Protein AF-A0A267GIN2-F1 (afdb_monomer_lite)

Foldseek 3Di:
DPPQDDLCRALACVVVVLQPPFPDVDLVVLLVVLVLVCLLCVLAQLLSLSLNLVSLCVDPDRDLVSSVVSLVVSLVVLVVCVVVVVVLQHLRANLRSLSSVQVSVQPVVPPPDGDDCVNCVVSSVVNVPDDLLNVLSSLQSQLVSNVSRDLVRLVVSLVSLVVSQVSCCVPVVDGRLSSLLSNLLSVLRNQVVPPLRADDPVSVVSLVVSCVVCVVVVNDALVSLLSVLQRHLSPPVCLVVSVVSLLVSLVRLLPDDPVVVLSPLVSLLSSLVSLLSSVVVDVDPVSVVSNVSSLVSLVVSLVVDQALSSLQSSLVSCVSVVNNVSSVVSNVSNVD

Structure (mmCIF, N/CA/C/O backbone):
data_AF-A0A267GIN2-F1
#
_entry.id   AF-A0A267GIN2-F1
#
loop_
_atom_site.group_PDB
_atom_site.id
_atom_site.type_symbol
_atom_site.label_atom_id
_atom_site.label_alt_id
_atom_site.label_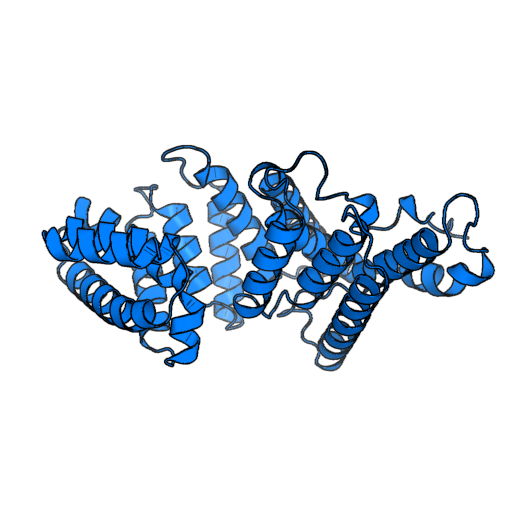comp_id
_atom_site.label_asym_id
_atom_site.label_entity_id
_atom_site.label_seq_id
_atom_site.pdbx_PDB_ins_code
_atom_site.Cartn_x
_atom_site.Cartn_y
_atom_site.Cartn_z
_atom_site.occupancy
_atom_site.B_iso_or_equiv
_atom_site.auth_seq_id
_atom_site.auth_comp_id
_atom_site.auth_asym_id
_atom_site.auth_atom_id
_atom_site.pdbx_PDB_model_num
ATOM 1 N N . MET A 1 1 ? 22.615 -22.820 -25.291 1.00 31.62 1 MET A N 1
ATOM 2 C CA . MET A 1 1 ? 22.286 -21.438 -25.690 1.00 31.62 1 MET A CA 1
ATOM 3 C C . MET A 1 1 ? 20.836 -21.190 -25.323 1.00 31.62 1 MET A C 1
ATOM 5 O O . MET A 1 1 ? 19.951 -21.708 -25.989 1.00 31.62 1 MET A O 1
ATOM 9 N N . THR A 1 2 ? 20.594 -20.523 -24.198 1.00 38.62 2 THR A N 1
ATOM 10 C CA . THR A 1 2 ? 19.268 -20.021 -23.816 1.00 38.62 2 THR A CA 1
ATOM 11 C C . THR A 1 2 ? 18.884 -18.913 -24.795 1.00 38.62 2 THR A C 1
ATOM 13 O O . THR A 1 2 ? 19.697 -18.037 -25.079 1.00 38.62 2 THR A O 1
ATOM 16 N N . SER A 1 3 ? 17.687 -18.977 -25.383 1.00 45.78 3 SER A N 1
ATOM 17 C CA . SER A 1 3 ? 17.191 -17.901 -26.243 1.00 45.78 3 SER A CA 1
ATOM 18 C C . SER A 1 3 ? 17.114 -16.615 -25.420 1.00 45.78 3 SER A C 1
ATOM 20 O O . SER A 1 3 ? 16.401 -16.596 -24.416 1.00 45.78 3 SER A O 1
ATOM 22 N N . LEU A 1 4 ? 17.842 -15.568 -25.817 1.00 52.72 4 LEU A N 1
ATOM 23 C CA . LEU A 1 4 ? 17.711 -14.234 -25.226 1.00 52.72 4 LEU A CA 1
ATOM 24 C C . LEU A 1 4 ? 16.230 -13.835 -25.267 1.00 52.72 4 LEU A C 1
ATOM 26 O O . LEU A 1 4 ? 15.633 -13.847 -26.347 1.00 52.72 4 LEU A O 1
ATOM 30 N N . GLN A 1 5 ? 15.637 -13.515 -24.111 1.00 60.09 5 GLN A N 1
ATOM 31 C CA . GLN A 1 5 ? 14.296 -12.931 -24.084 1.00 60.09 5 GLN A CA 1
ATOM 32 C C . GLN A 1 5 ? 14.273 -11.680 -24.966 1.00 60.09 5 GLN A C 1
ATOM 34 O O . GLN A 1 5 ? 15.236 -10.917 -25.008 1.00 60.09 5 GLN A O 1
ATOM 39 N N . SER A 1 6 ? 13.190 -11.456 -25.695 1.00 72.81 6 SER A N 1
ATOM 40 C CA . SER A 1 6 ? 12.978 -10.171 -26.362 1.00 72.81 6 SER A CA 1
ATOM 41 C C . SER A 1 6 ? 12.486 -9.127 -25.344 1.00 72.81 6 SER A C 1
ATOM 43 O O . SER A 1 6 ? 11.962 -9.477 -24.288 1.00 72.81 6 SER A O 1
ATOM 45 N N . LEU A 1 7 ? 12.670 -7.825 -25.612 1.00 75.81 7 LEU A N 1
ATOM 46 C CA . LEU A 1 7 ? 12.298 -6.753 -24.663 1.00 75.81 7 LEU A CA 1
ATOM 47 C C . LEU A 1 7 ? 10.829 -6.830 -24.204 1.00 75.81 7 LEU A C 1
ATOM 49 O O . LEU A 1 7 ? 10.506 -6.464 -23.077 1.00 75.81 7 LEU A O 1
ATOM 53 N N . ASP A 1 8 ? 9.937 -7.303 -25.068 1.00 78.00 8 ASP A N 1
ATOM 54 C CA . ASP A 1 8 ? 8.509 -7.516 -24.812 1.00 78.00 8 ASP A CA 1
ATOM 55 C C . ASP A 1 8 ? 8.198 -8.730 -23.918 1.00 78.00 8 ASP A C 1
ATOM 57 O O . ASP A 1 8 ? 7.055 -8.885 -23.490 1.00 78.00 8 ASP A O 1
ATOM 61 N N . GLN A 1 9 ? 9.196 -9.555 -23.597 1.00 79.88 9 GLN A N 1
ATOM 62 C CA . GLN A 1 9 ? 9.082 -10.702 -22.689 1.00 79.88 9 GLN A CA 1
ATOM 63 C C . GLN A 1 9 ? 9.588 -10.402 -21.270 1.00 79.88 9 GLN A C 1
ATOM 65 O O . GLN A 1 9 ? 9.407 -11.226 -20.375 1.00 79.88 9 GLN A O 1
ATOM 70 N N . LEU A 1 10 ? 10.201 -9.234 -21.046 1.00 83.50 10 LEU A N 1
ATOM 71 C CA . LEU A 1 10 ? 10.699 -8.835 -19.730 1.00 83.50 10 LEU A CA 1
ATOM 72 C C . LEU A 1 10 ? 9.544 -8.494 -18.779 1.00 83.50 10 LEU A C 1
ATOM 74 O O . LEU A 1 10 ? 8.598 -7.800 -19.154 1.00 83.50 10 LEU A O 1
ATOM 78 N N . GLU A 1 11 ? 9.632 -8.926 -17.522 1.00 88.88 11 GLU A N 1
ATOM 79 C CA . GLU A 1 11 ? 8.677 -8.541 -16.476 1.00 88.88 11 GLU A CA 1
ATOM 80 C C . GLU A 1 11 ? 8.935 -7.086 -16.040 1.00 88.88 11 GLU A C 1
ATOM 82 O O . GLU A 1 11 ? 9.825 -6.823 -15.230 1.00 88.88 11 GLU A O 1
ATOM 87 N N . CYS A 1 12 ? 8.175 -6.132 -16.590 1.00 93.44 12 CYS A N 1
ATOM 88 C CA . CYS A 1 12 ? 8.293 -4.708 -16.268 1.00 93.44 12 CYS A CA 1
ATOM 89 C C . CYS A 1 12 ? 7.013 -3.914 -16.578 1.00 93.44 12 CYS A C 1
ATOM 91 O O . CYS A 1 12 ? 6.055 -4.436 -17.154 1.00 93.44 12 CYS A O 1
ATOM 93 N N . HIS A 1 13 ? 6.974 -2.622 -16.243 1.00 96.50 13 HIS A N 1
ATOM 94 C CA . HIS A 1 13 ? 5.753 -1.821 -16.389 1.00 96.50 13 HIS A CA 1
ATOM 95 C C . HIS A 1 13 ? 5.296 -1.694 -17.850 1.00 96.50 13 HIS A C 1
ATOM 97 O O . HIS A 1 13 ? 4.093 -1.664 -18.119 1.00 96.50 13 HIS A O 1
ATOM 103 N N . PHE A 1 14 ? 6.234 -1.681 -18.801 1.00 93.88 14 PHE A N 1
ATOM 104 C CA . PHE A 1 14 ? 5.934 -1.576 -20.233 1.00 93.88 14 PHE A CA 1
ATOM 105 C C . PHE A 1 14 ? 5.246 -2.815 -20.813 1.00 93.88 14 PHE A C 1
ATOM 107 O O . PHE A 1 14 ? 4.449 -2.685 -21.748 1.00 93.88 14 PHE A O 1
ATOM 114 N N . THR A 1 15 ? 5.518 -3.999 -20.263 1.00 92.75 15 THR A N 1
ATOM 115 C CA . THR A 1 15 ? 4.853 -5.247 -20.664 1.00 92.75 15 THR A CA 1
ATOM 116 C C . THR A 1 15 ? 3.574 -5.474 -19.866 1.00 92.75 15 THR A C 1
ATOM 118 O O . THR A 1 15 ? 2.581 -5.946 -20.417 1.00 92.75 15 THR A O 1
ATOM 121 N N . TRP A 1 16 ? 3.546 -5.061 -18.597 1.00 94.81 16 TRP A N 1
ATOM 122 C CA . TRP A 1 16 ? 2.371 -5.193 -17.736 1.00 94.81 16 TRP A CA 1
ATOM 123 C C . TRP A 1 16 ? 1.234 -4.228 -18.072 1.00 94.81 16 TRP A C 1
ATOM 125 O O . TRP A 1 16 ? 0.074 -4.572 -17.841 1.00 94.81 16 TRP A O 1
ATOM 135 N N . LYS A 1 17 ? 1.570 -3.025 -18.557 1.00 93.25 17 LYS A N 1
ATOM 136 C CA . LYS A 1 17 ? 0.638 -1.936 -18.901 1.00 93.25 17 LYS A CA 1
ATOM 137 C C . LYS A 1 17 ? -0.427 -1.704 -17.820 1.00 93.25 17 LYS A C 1
ATOM 139 O O . LYS A 1 17 ? -1.626 -1.903 -18.046 1.00 93.25 17 LYS A O 1
ATOM 144 N N . PRO A 1 18 ? -0.011 -1.328 -16.600 1.00 92.12 18 PRO A N 1
ATOM 145 C CA . PRO A 1 18 ? -0.931 -1.239 -15.473 1.00 92.12 18 PRO A CA 1
ATOM 146 C C . PRO A 1 18 ? -1.980 -0.116 -15.628 1.00 92.12 18 PRO A C 1
ATOM 148 O O . PRO A 1 18 ? -3.035 -0.193 -15.000 1.00 92.12 18 PRO A O 1
ATOM 151 N N . ASP A 1 19 ? -1.742 0.863 -16.507 1.00 91.69 19 ASP A N 1
ATOM 152 C CA . ASP A 1 19 ? -2.668 1.943 -16.880 1.00 91.69 19 ASP A CA 1
ATOM 153 C C . ASP A 1 19 ? -3.793 1.517 -17.839 1.00 91.69 19 ASP A C 1
ATOM 155 O O . ASP A 1 19 ? -4.834 2.174 -17.880 1.00 91.69 19 ASP A O 1
ATOM 159 N N . ASP A 1 20 ? -3.640 0.417 -18.582 1.00 89.94 20 ASP A N 1
ATOM 160 C CA . ASP A 1 20 ? -4.656 -0.018 -19.548 1.00 89.94 20 ASP A CA 1
ATOM 161 C C . ASP A 1 20 ? -5.926 -0.496 -18.821 1.00 89.94 20 ASP A C 1
ATOM 163 O O . ASP A 1 20 ? -5.848 -1.356 -17.947 1.00 89.94 20 ASP A O 1
ATOM 167 N N . ASN A 1 21 ? -7.118 -0.008 -19.188 1.00 85.38 21 ASN A N 1
ATOM 168 C CA . ASN A 1 21 ? -8.400 -0.400 -18.568 1.00 85.38 21 ASN A CA 1
ATOM 169 C C . ASN A 1 21 ? -8.405 -0.284 -17.028 1.00 85.38 21 ASN A C 1
ATOM 171 O O . ASN A 1 21 ? -8.857 -1.195 -16.327 1.00 85.38 21 ASN A O 1
ATOM 175 N N . CYS A 1 22 ? -7.844 0.794 -16.481 1.00 86.75 22 CYS A N 1
ATOM 176 C CA . CYS A 1 22 ? -7.842 1.049 -15.044 1.00 86.75 22 CYS A CA 1
ATOM 177 C C . CYS A 1 22 ? -8.904 2.082 -14.631 1.00 86.75 22 CYS A C 1
ATOM 179 O O . CYS A 1 22 ? -9.480 2.781 -15.464 1.00 86.75 22 CYS A O 1
ATOM 181 N N . THR A 1 23 ? -9.174 2.173 -13.327 1.00 80.00 23 THR A N 1
ATOM 182 C CA . THR A 1 23 ? -10.164 3.119 -12.782 1.00 80.00 23 THR A CA 1
ATOM 183 C C . THR A 1 23 ? -9.633 4.556 -12.756 1.00 80.00 23 THR A C 1
ATOM 185 O O . THR A 1 23 ? -10.414 5.500 -12.820 1.00 80.00 23 THR A O 1
ATOM 188 N N . ASN A 1 24 ? -8.310 4.732 -12.682 1.00 76.94 24 ASN A N 1
ATOM 189 C CA . ASN A 1 24 ? -7.669 6.042 -12.593 1.00 76.94 24 ASN A CA 1
ATOM 190 C C . ASN A 1 24 ? -7.182 6.506 -13.974 1.00 76.94 24 ASN A C 1
ATOM 192 O O . ASN A 1 24 ? -6.059 6.209 -14.374 1.00 76.94 24 ASN A O 1
ATOM 196 N N . SER A 1 25 ? -8.006 7.258 -14.701 1.00 76.06 25 SER A N 1
ATOM 197 C CA . SER A 1 25 ? -7.664 7.729 -16.052 1.00 76.06 25 SER A CA 1
ATOM 198 C C . SER A 1 25 ? -6.697 8.923 -16.078 1.00 76.06 25 SER A C 1
ATOM 200 O O . SER A 1 25 ? -6.043 9.161 -17.095 1.00 76.06 25 SER A O 1
ATOM 202 N N . ASN A 1 26 ? -6.574 9.674 -14.977 1.00 89.19 26 ASN A N 1
ATOM 203 C CA . ASN A 1 26 ? -5.683 10.830 -14.888 1.00 89.19 26 ASN A CA 1
ATOM 204 C C . ASN A 1 26 ? -4.284 10.437 -14.386 1.00 89.19 26 ASN A C 1
ATOM 206 O O . ASN A 1 26 ? -4.063 10.240 -13.194 1.00 89.19 26 ASN A O 1
ATOM 210 N N . ILE A 1 27 ? -3.316 10.386 -15.303 1.00 91.19 27 ILE A N 1
ATOM 211 C CA . ILE A 1 27 ? -1.922 10.018 -15.010 1.00 91.19 27 ILE A CA 1
ATOM 212 C C . ILE A 1 27 ? -1.277 10.934 -13.961 1.00 91.19 27 ILE A C 1
ATOM 214 O O . ILE A 1 27 ? -0.547 10.441 -13.103 1.00 91.19 27 ILE A O 1
ATOM 218 N N . ASP A 1 28 ? -1.529 12.244 -14.012 1.00 91.75 28 ASP A N 1
ATOM 219 C CA . ASP A 1 28 ? -0.900 13.191 -13.082 1.00 91.75 28 ASP A CA 1
ATOM 220 C C . ASP A 1 28 ? -1.417 12.981 -11.653 1.00 91.75 28 ASP A C 1
ATOM 222 O O . ASP A 1 28 ? -0.639 12.970 -10.701 1.00 91.75 28 ASP A O 1
ATOM 226 N N . GLU A 1 29 ? -2.707 12.682 -11.508 1.00 91.00 29 GLU A N 1
ATOM 227 C CA . GLU A 1 29 ? -3.300 12.313 -10.223 1.00 91.00 29 GLU A CA 1
ATOM 228 C C . GLU A 1 29 ? -2.728 10.991 -9.682 1.00 91.00 29 GLU A C 1
ATOM 230 O O . GLU A 1 29 ? -2.449 10.874 -8.486 1.00 91.00 29 GLU A O 1
ATOM 235 N N . VAL A 1 30 ? -2.503 9.996 -10.552 1.00 93.25 30 VAL A N 1
ATOM 236 C CA . VAL A 1 30 ? -1.865 8.728 -10.157 1.00 93.25 30 VAL A CA 1
ATOM 237 C C . VAL A 1 30 ? -0.429 8.962 -9.686 1.00 93.25 30 VAL A C 1
ATOM 239 O O . VAL A 1 30 ? -0.023 8.363 -8.688 1.00 93.25 30 VAL A O 1
ATOM 242 N N . ILE A 1 31 ? 0.331 9.845 -10.343 1.00 95.06 31 ILE A N 1
ATOM 243 C CA . ILE A 1 31 ? 1.688 10.217 -9.913 1.00 95.06 31 ILE A CA 1
ATOM 244 C C . ILE A 1 31 ? 1.652 10.822 -8.504 1.00 95.06 31 ILE A C 1
ATOM 246 O O . ILE A 1 31 ? 2.373 10.342 -7.630 1.00 95.06 31 ILE A O 1
ATOM 250 N N . GLU A 1 32 ? 0.800 11.818 -8.252 1.00 92.81 32 GLU A N 1
ATOM 251 C CA . GLU A 1 32 ? 0.731 12.478 -6.938 1.00 92.81 32 GLU A CA 1
ATOM 252 C C . GLU A 1 32 ? 0.272 11.518 -5.830 1.00 92.81 32 GLU A C 1
ATOM 254 O O . GLU A 1 32 ? 0.889 11.448 -4.763 1.00 92.81 32 GLU A O 1
ATOM 259 N N . LYS A 1 33 ? -0.730 10.672 -6.098 1.00 91.69 33 LYS A N 1
ATOM 260 C CA . LYS A 1 33 ? -1.151 9.620 -5.156 1.00 91.69 33 LYS A CA 1
ATOM 261 C C . LYS A 1 33 ? -0.036 8.606 -4.883 1.00 91.69 33 LYS A C 1
ATOM 263 O O . LYS A 1 33 ? 0.123 8.166 -3.744 1.00 91.69 33 LYS A O 1
ATOM 268 N N . THR A 1 34 ? 0.748 8.245 -5.898 1.00 94.94 34 THR A N 1
ATOM 269 C CA . THR A 1 34 ? 1.875 7.308 -5.749 1.00 94.94 34 THR A CA 1
ATOM 270 C C . THR A 1 34 ? 3.021 7.933 -4.951 1.00 94.94 34 THR A C 1
ATOM 272 O O . THR A 1 34 ? 3.611 7.259 -4.111 1.00 94.94 34 THR A O 1
ATOM 275 N N . LYS A 1 35 ? 3.284 9.237 -5.099 1.00 93.88 35 LYS A N 1
ATOM 276 C CA . LYS A 1 35 ? 4.230 9.962 -4.232 1.00 93.88 35 LYS A CA 1
ATOM 277 C C . LYS A 1 35 ? 3.775 9.968 -2.772 1.00 93.88 35 LYS A C 1
ATOM 279 O O . LYS A 1 35 ? 4.571 9.624 -1.905 1.00 93.88 35 LYS A O 1
ATOM 284 N N . LYS A 1 36 ? 2.492 10.254 -2.492 1.00 88.94 36 LYS A N 1
ATOM 285 C CA . LYS A 1 36 ? 1.942 10.169 -1.121 1.00 88.94 36 LYS A CA 1
ATOM 286 C C . LYS A 1 36 ? 2.095 8.748 -0.533 1.00 88.94 36 LYS A C 1
ATOM 288 O O . LYS A 1 36 ? 2.326 8.600 0.666 1.00 88.94 36 LYS A O 1
ATOM 293 N N . LYS A 1 37 ? 2.025 7.689 -1.359 1.00 91.00 37 LYS A N 1
ATOM 294 C CA . LYS A 1 37 ? 2.297 6.302 -0.925 1.00 91.00 37 LYS A CA 1
ATOM 295 C C . LYS A 1 37 ? 3.756 6.063 -0.524 1.00 91.00 37 LYS A C 1
ATOM 297 O O . LYS A 1 37 ? 3.968 5.294 0.405 1.00 91.00 37 LYS A O 1
ATOM 302 N N . ILE A 1 38 ? 4.737 6.710 -1.159 1.00 92.56 38 ILE A N 1
ATOM 303 C CA . ILE A 1 38 ? 6.161 6.562 -0.798 1.00 92.56 38 ILE A CA 1
ATOM 304 C C . ILE A 1 38 ? 6.403 6.981 0.654 1.00 92.56 38 ILE A C 1
ATOM 306 O O . ILE A 1 38 ? 7.064 6.251 1.386 1.00 92.56 38 ILE A O 1
ATOM 310 N N . THR A 1 39 ? 5.830 8.107 1.082 1.00 85.88 39 THR A N 1
ATOM 311 C CA . THR A 1 39 ? 5.950 8.584 2.468 1.00 85.88 39 THR A CA 1
ATOM 312 C C . THR A 1 39 ? 5.312 7.605 3.454 1.00 85.88 39 THR A C 1
ATOM 314 O O . THR A 1 39 ? 5.894 7.284 4.481 1.00 85.88 39 THR A O 1
ATOM 317 N N . ARG A 1 40 ? 4.129 7.076 3.119 1.00 83.38 40 ARG A N 1
ATOM 318 C CA . ARG A 1 40 ? 3.367 6.162 3.991 1.00 83.38 40 ARG A CA 1
ATOM 319 C C . ARG A 1 40 ? 3.948 4.743 4.039 1.00 83.38 40 ARG A C 1
ATOM 321 O O . ARG A 1 40 ? 3.737 4.013 5.004 1.00 83.38 40 ARG A O 1
ATOM 328 N N . GLU A 1 41 ? 4.626 4.318 2.977 1.00 89.06 41 GLU A N 1
ATOM 329 C CA . GLU A 1 41 ? 5.127 2.956 2.796 1.00 89.06 41 GLU A CA 1
ATOM 330 C C . GLU A 1 41 ? 6.561 2.965 2.230 1.00 89.06 41 GLU A C 1
ATOM 332 O O . GLU A 1 41 ? 6.797 2.491 1.112 1.00 89.06 41 GLU A O 1
ATOM 337 N N . PRO A 1 42 ? 7.549 3.460 3.000 1.00 89.56 42 PRO A N 1
ATOM 338 C CA . PRO A 1 42 ? 8.924 3.637 2.522 1.00 89.56 42 PRO A CA 1
ATOM 339 C C . PRO A 1 42 ? 9.581 2.324 2.075 1.00 89.56 42 PRO A C 1
ATOM 341 O O . PRO A 1 42 ? 10.388 2.311 1.150 1.00 89.56 42 PRO A O 1
ATOM 344 N N . HIS A 1 43 ? 9.158 1.192 2.643 1.00 90.50 43 HIS A N 1
ATOM 345 C CA . HIS A 1 43 ? 9.623 -0.145 2.267 1.00 90.50 43 HIS A CA 1
ATOM 346 C C . HIS A 1 43 ? 9.289 -0.564 0.822 1.00 90.50 43 HIS A C 1
ATOM 348 O O . HIS A 1 43 ? 9.838 -1.542 0.317 1.00 90.50 43 HIS A O 1
ATOM 354 N N . LYS A 1 44 ? 8.404 0.169 0.133 1.00 94.62 44 LYS A N 1
ATOM 355 C CA . LYS A 1 44 ? 8.040 -0.036 -1.281 1.00 94.62 44 LYS A CA 1
ATOM 356 C C . LYS A 1 44 ? 8.593 1.058 -2.203 1.00 94.62 44 LYS A C 1
ATOM 358 O O . LYS A 1 44 ? 8.232 1.099 -3.379 1.00 94.62 44 LYS A O 1
ATOM 363 N N . LYS A 1 45 ? 9.438 1.965 -1.692 1.00 96.00 45 LYS A N 1
ATOM 364 C CA . LYS A 1 45 ? 9.863 3.183 -2.403 1.00 96.00 45 LYS A CA 1
ATOM 365 C C . LYS A 1 45 ? 10.440 2.898 -3.795 1.00 96.00 45 LYS A C 1
ATOM 367 O O . LYS A 1 45 ? 10.020 3.552 -4.746 1.00 96.00 45 LYS A O 1
ATOM 372 N N . ALA A 1 46 ? 11.327 1.910 -3.935 1.00 96.56 46 ALA A N 1
ATOM 373 C CA . ALA A 1 46 ? 11.928 1.552 -5.225 1.00 96.56 46 ALA A CA 1
ATOM 374 C C . ALA A 1 46 ? 10.868 1.158 -6.277 1.00 96.56 46 ALA A C 1
ATOM 376 O O . ALA A 1 46 ? 10.855 1.698 -7.384 1.00 96.56 46 ALA A O 1
ATOM 377 N N . ALA A 1 47 ? 9.910 0.301 -5.906 1.00 96.94 47 ALA A N 1
ATOM 378 C CA . ALA A 1 47 ? 8.808 -0.105 -6.782 1.00 96.94 47 ALA A CA 1
ATOM 379 C C . ALA A 1 47 ? 7.905 1.080 -7.181 1.00 96.94 47 ALA A C 1
ATOM 381 O O . ALA A 1 47 ? 7.496 1.199 -8.341 1.00 96.94 47 ALA A O 1
ATOM 382 N N . TYR A 1 48 ? 7.614 1.988 -6.243 1.00 98.00 48 TYR A N 1
ATOM 383 C CA . TYR A 1 48 ? 6.821 3.187 -6.527 1.00 98.00 48 TYR A CA 1
ATOM 384 C C . TYR A 1 48 ? 7.532 4.162 -7.464 1.00 98.00 48 TYR A C 1
ATOM 386 O O . TYR A 1 48 ? 6.897 4.697 -8.372 1.00 98.00 48 TYR A O 1
ATOM 394 N N . LEU A 1 49 ? 8.837 4.371 -7.290 1.00 98.25 49 LEU A N 1
ATOM 395 C CA . LEU A 1 49 ? 9.631 5.205 -8.191 1.00 98.25 49 LEU A CA 1
ATOM 396 C C . LEU A 1 49 ? 9.671 4.626 -9.610 1.00 98.25 49 LEU A C 1
ATOM 398 O O . LEU A 1 49 ? 9.462 5.372 -10.567 1.00 98.25 49 LEU A O 1
ATOM 402 N N . ALA A 1 50 ? 9.830 3.306 -9.754 1.00 97.94 50 ALA A N 1
ATOM 403 C CA . ALA A 1 50 ? 9.741 2.633 -11.052 1.00 97.94 50 ALA A CA 1
ATOM 404 C C . ALA A 1 50 ? 8.352 2.810 -11.702 1.00 97.94 50 ALA A C 1
ATOM 406 O O . ALA A 1 50 ? 8.246 3.166 -12.878 1.00 97.94 50 ALA A O 1
ATOM 407 N N . THR A 1 51 ? 7.277 2.687 -10.912 1.00 97.75 51 THR A N 1
ATOM 408 C CA . THR A 1 51 ? 5.903 2.950 -11.382 1.00 97.75 51 THR A CA 1
ATOM 409 C C . THR A 1 51 ? 5.738 4.401 -11.857 1.00 97.75 51 THR A C 1
ATOM 411 O O . THR A 1 51 ? 5.176 4.656 -12.924 1.00 97.75 51 THR A O 1
ATOM 414 N N . ILE A 1 52 ? 6.247 5.375 -11.094 1.00 97.88 52 ILE A N 1
ATOM 415 C CA . ILE A 1 52 ? 6.204 6.803 -11.448 1.00 97.88 52 ILE A CA 1
ATOM 416 C C . ILE A 1 52 ? 6.995 7.072 -12.733 1.00 97.88 52 ILE A C 1
ATOM 418 O O . ILE A 1 52 ? 6.527 7.816 -13.601 1.00 97.88 52 ILE A O 1
ATOM 422 N N . ALA A 1 53 ? 8.168 6.457 -12.889 1.00 98.06 53 ALA A N 1
ATOM 423 C CA . ALA A 1 53 ? 8.971 6.594 -14.094 1.00 98.06 53 ALA A CA 1
ATOM 424 C C . ALA A 1 53 ? 8.205 6.134 -15.338 1.00 98.06 53 ALA A C 1
ATOM 426 O O . ALA A 1 53 ? 8.144 6.868 -16.330 1.00 98.06 53 ALA A O 1
ATOM 427 N N . TYR A 1 54 ? 7.545 4.975 -15.260 1.00 97.31 54 TYR A N 1
ATOM 428 C CA . TYR A 1 54 ? 6.659 4.496 -16.315 1.00 97.31 54 TYR A CA 1
ATOM 429 C C . TYR A 1 54 ? 5.572 5.528 -16.651 1.00 97.31 54 TYR A C 1
ATOM 431 O O . TYR A 1 54 ? 5.424 5.902 -17.817 1.00 97.31 54 TYR A O 1
ATOM 439 N N . LEU A 1 55 ? 4.872 6.067 -15.648 1.00 96.00 55 LEU A N 1
ATOM 440 C CA . LEU A 1 55 ? 3.800 7.054 -15.836 1.00 96.00 55 LEU A CA 1
ATOM 441 C C . LEU A 1 55 ? 4.269 8.317 -16.579 1.00 96.00 55 LEU A C 1
ATOM 443 O O . LEU A 1 55 ? 3.555 8.815 -17.454 1.00 96.00 55 LEU A O 1
ATOM 447 N N . TYR A 1 56 ? 5.492 8.801 -16.335 1.00 96.56 56 TYR A N 1
ATOM 448 C CA . TYR A 1 56 ? 6.055 9.935 -17.083 1.00 96.56 56 TYR A CA 1
ATOM 449 C C . TYR A 1 56 ? 6.250 9.663 -18.582 1.00 96.56 56 TYR A C 1
ATOM 451 O O . TYR A 1 56 ? 6.286 10.613 -19.373 1.00 96.56 56 TYR A O 1
ATOM 459 N N . THR A 1 57 ? 6.320 8.395 -18.998 1.00 94.56 57 THR A N 1
ATOM 460 C CA . THR A 1 57 ? 6.350 8.000 -20.417 1.00 94.56 57 THR A CA 1
ATOM 461 C C . THR A 1 57 ? 4.959 7.875 -21.048 1.00 94.56 57 THR A C 1
ATOM 463 O O . THR A 1 57 ? 4.843 7.876 -22.279 1.00 94.56 57 THR A O 1
ATOM 466 N N . ARG A 1 58 ? 3.910 7.791 -20.217 1.00 92.31 58 ARG A N 1
ATOM 467 C CA . ARG A 1 58 ? 2.499 7.644 -20.616 1.00 92.31 58 ARG A CA 1
ATOM 468 C C . ARG A 1 58 ? 1.762 8.972 -20.751 1.00 92.31 58 ARG A C 1
ATOM 470 O O . ARG A 1 58 ? 0.722 9.034 -21.400 1.00 92.31 58 ARG A O 1
ATOM 477 N N . ARG A 1 59 ? 2.307 10.048 -20.178 1.00 87.88 59 ARG A N 1
ATOM 478 C CA . ARG A 1 59 ? 1.765 11.406 -20.323 1.00 87.88 59 ARG A CA 1
ATOM 479 C C . ARG A 1 59 ? 1.654 11.821 -21.793 1.00 87.88 59 ARG A C 1
ATOM 481 O O . ARG A 1 59 ? 2.475 11.439 -22.627 1.00 87.88 59 ARG A O 1
ATOM 488 N N . ARG A 1 60 ? 0.692 12.711 -22.076 1.00 83.50 60 ARG A N 1
ATOM 489 C CA . ARG A 1 60 ? 0.529 13.351 -23.396 1.00 83.50 60 ARG A CA 1
ATOM 490 C C . ARG A 1 60 ? 1.829 14.008 -23.867 1.00 83.50 60 ARG A C 1
ATOM 492 O O . ARG A 1 60 ? 2.230 13.822 -25.010 1.00 83.50 60 ARG A O 1
ATOM 499 N N . VAL A 1 61 ? 2.484 14.747 -22.971 1.00 87.75 61 VAL A N 1
ATOM 500 C CA . VAL A 1 61 ? 3.858 15.226 -23.157 1.00 87.75 61 VAL A CA 1
ATOM 501 C C . VAL A 1 61 ? 4.772 14.322 -22.343 1.00 87.75 61 VAL A C 1
ATOM 503 O O . VAL A 1 61 ? 4.783 14.391 -21.112 1.00 87.75 61 VAL A O 1
ATOM 506 N N . LYS A 1 62 ? 5.505 13.449 -23.034 1.00 91.38 62 LYS A N 1
ATOM 507 C CA . LYS A 1 62 ? 6.416 12.491 -22.404 1.00 91.38 62 LYS A CA 1
ATOM 508 C C . LYS A 1 62 ? 7.571 13.231 -21.740 1.00 91.38 62 LYS A C 1
ATOM 510 O O . LYS A 1 62 ? 8.199 14.081 -22.367 1.00 91.38 62 LYS A O 1
ATOM 515 N N . LYS A 1 63 ? 7.868 12.884 -20.488 1.00 94.00 63 LYS A N 1
ATOM 516 C CA . LYS A 1 63 ? 8.957 13.485 -19.703 1.00 94.00 63 LYS A CA 1
ATOM 517 C C . LYS A 1 63 ? 10.050 12.451 -19.447 1.00 94.00 63 LYS A C 1
ATOM 519 O O . LYS A 1 63 ? 10.184 11.946 -18.336 1.00 94.00 63 LYS A O 1
ATOM 524 N N . PHE A 1 64 ? 10.800 12.110 -20.494 1.00 94.25 64 PHE A N 1
ATOM 525 C CA . PHE A 1 64 ? 11.807 11.048 -20.433 1.00 94.25 64 PHE A CA 1
ATOM 526 C C . PHE A 1 64 ? 12.929 11.333 -19.425 1.00 94.25 64 PHE A C 1
ATOM 528 O O . PHE A 1 64 ? 13.344 10.409 -18.734 1.00 94.25 64 PHE A O 1
ATOM 535 N N . ASP A 1 65 ? 13.347 12.591 -19.264 1.00 95.12 65 ASP A N 1
ATOM 536 C CA . ASP A 1 65 ? 14.384 12.955 -18.286 1.00 95.12 65 ASP A CA 1
ATOM 537 C C . ASP A 1 65 ? 13.921 12.733 -16.840 1.00 95.12 65 ASP A C 1
ATOM 539 O O . ASP A 1 65 ? 14.677 12.232 -16.012 1.00 95.12 65 ASP A O 1
ATOM 543 N N . LEU A 1 66 ? 12.651 13.035 -16.539 1.00 96.31 66 LEU A N 1
ATOM 544 C CA . LEU A 1 66 ? 12.072 12.743 -15.224 1.00 96.31 66 LEU A CA 1
ATOM 545 C C . LEU A 1 66 ? 11.900 11.240 -15.006 1.00 96.31 66 LEU A C 1
ATOM 547 O O . LEU A 1 66 ? 12.181 10.755 -13.914 1.00 96.31 66 LEU A O 1
ATOM 551 N N . ALA A 1 67 ? 11.466 10.503 -16.034 1.00 97.19 67 ALA A N 1
ATOM 552 C CA . ALA A 1 67 ? 11.381 9.048 -15.962 1.00 97.19 67 ALA A CA 1
ATOM 553 C C . ALA A 1 67 ? 12.750 8.436 -15.639 1.00 97.19 67 ALA A C 1
ATOM 555 O O . ALA A 1 67 ? 12.857 7.625 -14.724 1.00 97.19 67 ALA A O 1
ATOM 556 N N . LYS A 1 68 ? 13.801 8.889 -16.332 1.00 97.56 68 LYS A N 1
ATOM 557 C CA . LYS A 1 68 ? 15.174 8.450 -16.085 1.00 97.56 68 LYS A CA 1
ATOM 558 C C . LYS A 1 68 ? 15.613 8.773 -14.656 1.00 97.56 68 LYS A C 1
ATOM 560 O O . LYS A 1 68 ? 16.043 7.869 -13.957 1.00 97.56 68 LYS A O 1
ATOM 565 N N . LYS A 1 69 ? 15.416 10.016 -14.197 1.00 98.00 69 LYS A N 1
ATOM 566 C CA . LYS A 1 69 ? 15.770 10.436 -12.831 1.00 98.00 69 LYS A CA 1
ATOM 567 C C . LYS A 1 69 ? 15.156 9.525 -11.760 1.00 98.00 69 LYS A C 1
ATOM 569 O O . LYS A 1 69 ? 15.834 9.168 -10.806 1.00 98.00 69 LYS A O 1
ATOM 574 N N . HIS A 1 70 ? 13.886 9.149 -11.914 1.00 98.12 70 HIS A N 1
ATOM 575 C CA . HIS A 1 70 ? 13.220 8.259 -10.961 1.00 98.12 70 HIS A CA 1
ATOM 576 C C . HIS A 1 70 ? 13.720 6.810 -11.031 1.00 98.12 70 HIS A C 1
ATOM 578 O O . HIS A 1 70 ? 13.779 6.162 -9.991 1.00 98.12 70 HIS A O 1
ATOM 584 N N . LEU A 1 71 ? 14.087 6.300 -12.214 1.00 97.88 71 LEU A N 1
ATOM 585 C CA . LEU A 1 71 ? 14.703 4.971 -12.336 1.00 97.88 71 LEU A CA 1
ATOM 586 C C . LEU A 1 71 ? 16.112 4.942 -11.743 1.00 97.88 71 LEU A C 1
ATOM 588 O O . LEU A 1 71 ? 16.445 3.975 -11.068 1.00 97.88 71 LEU A O 1
ATOM 592 N N . ASP A 1 72 ? 16.899 6.000 -11.948 1.00 97.75 72 ASP A N 1
ATOM 593 C CA . ASP A 1 72 ? 18.236 6.129 -11.364 1.00 97.75 72 ASP A CA 1
ATOM 594 C C . ASP A 1 72 ? 18.141 6.134 -9.820 1.00 97.75 72 ASP A C 1
ATOM 596 O O . ASP A 1 72 ? 18.789 5.318 -9.169 1.00 97.75 72 ASP A O 1
ATOM 600 N N . GLU A 1 73 ? 17.238 6.936 -9.231 1.00 98.00 73 GLU A N 1
ATOM 601 C CA . GLU A 1 73 ? 16.986 6.932 -7.773 1.00 98.00 73 GLU A CA 1
ATOM 602 C C . GLU A 1 73 ? 16.491 5.562 -7.272 1.00 98.00 73 GLU A C 1
ATOM 604 O O . GLU A 1 73 ? 16.911 5.082 -6.219 1.00 98.00 73 GLU A O 1
ATOM 609 N N . ALA A 1 74 ? 15.590 4.907 -8.013 1.00 97.38 74 ALA A N 1
ATOM 610 C CA . ALA A 1 74 ? 15.095 3.583 -7.644 1.00 97.38 74 ALA A CA 1
ATOM 611 C C . ALA A 1 74 ? 16.221 2.538 -7.624 1.00 97.38 74 ALA A C 1
ATOM 613 O O . ALA A 1 74 ? 16.238 1.681 -6.742 1.00 97.38 74 ALA A O 1
ATOM 614 N N . LEU A 1 75 ? 17.151 2.615 -8.582 1.00 95.44 75 LEU A N 1
ATOM 615 C CA . LEU A 1 75 ? 18.283 1.701 -8.693 1.00 95.44 75 LEU A CA 1
ATOM 616 C C . LEU A 1 75 ? 19.292 1.903 -7.557 1.00 95.44 75 LEU A C 1
ATOM 618 O O . LEU A 1 75 ? 19.792 0.919 -7.018 1.00 95.44 75 LEU A O 1
ATOM 622 N N . GLU A 1 76 ? 19.555 3.152 -7.167 1.00 96.69 76 GLU A N 1
ATOM 623 C CA . GLU A 1 76 ? 20.393 3.479 -6.005 1.00 96.69 76 GLU A CA 1
ATOM 624 C C . GLU A 1 76 ? 19.808 2.899 -4.711 1.00 96.69 76 GLU A C 1
ATOM 626 O O . GLU A 1 76 ? 20.523 2.275 -3.927 1.00 96.69 76 GLU A O 1
ATOM 631 N N . ILE A 1 77 ? 18.492 3.034 -4.515 1.00 95.56 77 ILE A N 1
ATOM 632 C CA . ILE A 1 77 ? 17.800 2.450 -3.359 1.00 95.56 77 ILE A CA 1
ATOM 633 C C . ILE A 1 77 ? 17.899 0.923 -3.378 1.00 95.56 77 ILE A C 1
ATOM 635 O O . ILE A 1 77 ? 18.137 0.322 -2.333 1.00 95.56 77 ILE A O 1
ATOM 639 N N . ASP A 1 78 ? 17.725 0.280 -4.535 1.00 93.31 78 ASP A N 1
ATOM 640 C CA . ASP A 1 78 ? 17.822 -1.181 -4.620 1.00 93.31 78 ASP A CA 1
ATOM 641 C C . ASP A 1 78 ? 19.232 -1.690 -4.317 1.00 93.31 78 ASP A C 1
ATOM 643 O O . ASP A 1 78 ? 19.394 -2.664 -3.585 1.00 93.31 78 ASP A O 1
ATOM 647 N N . ALA A 1 79 ? 20.254 -0.991 -4.816 1.00 93.19 79 ALA A N 1
ATOM 648 C CA . ALA A 1 79 ? 21.641 -1.303 -4.503 1.00 93.19 79 ALA A CA 1
ATOM 649 C C . ALA A 1 79 ? 21.905 -1.220 -2.991 1.00 93.19 79 ALA A C 1
ATOM 651 O O . ALA A 1 79 ? 22.541 -2.117 -2.437 1.00 93.19 79 ALA A O 1
ATOM 652 N N . GLN A 1 80 ? 21.354 -0.206 -2.313 1.00 94.25 80 GLN A N 1
ATOM 653 C CA . GLN A 1 80 ? 21.449 -0.082 -0.858 1.00 94.25 80 GLN A CA 1
ATOM 654 C C . GLN A 1 80 ? 20.720 -1.224 -0.134 1.00 94.25 80 GLN A C 1
ATOM 656 O O . GLN A 1 80 ? 21.267 -1.801 0.801 1.00 94.25 80 GLN A O 1
ATOM 661 N N . ILE A 1 81 ? 19.519 -1.603 -0.591 1.00 92.00 81 ILE A N 1
ATOM 662 C CA . ILE A 1 81 ? 18.763 -2.738 -0.035 1.00 92.00 81 ILE A CA 1
ATOM 663 C C . ILE A 1 81 ? 19.598 -4.026 -0.086 1.00 92.00 81 ILE A C 1
ATOM 665 O O . ILE A 1 81 ? 19.627 -4.771 0.893 1.00 92.00 81 ILE A O 1
ATOM 669 N N . GLN A 1 82 ? 20.276 -4.287 -1.206 1.00 88.56 82 GLN A N 1
ATOM 670 C CA . GLN A 1 82 ? 21.125 -5.470 -1.373 1.00 88.56 82 GLN A CA 1
ATOM 671 C C . GLN A 1 82 ? 22.387 -5.392 -0.512 1.00 88.56 82 GLN A C 1
ATOM 673 O O . GLN A 1 82 ? 22.750 -6.363 0.150 1.00 88.56 82 GLN A O 1
ATOM 678 N N . GLN A 1 83 ? 23.040 -4.227 -0.479 1.00 92.12 83 GLN A N 1
ATOM 679 C CA . GLN A 1 83 ? 24.226 -3.999 0.342 1.00 92.12 83 GLN A CA 1
ATOM 680 C C . GLN A 1 83 ? 23.938 -4.218 1.835 1.00 92.12 83 GLN A C 1
ATOM 682 O O . GLN A 1 83 ? 24.747 -4.832 2.530 1.00 92.12 83 GLN A O 1
ATOM 687 N N . ASP A 1 84 ? 22.771 -3.778 2.306 1.00 92.06 84 ASP A N 1
ATOM 688 C CA . ASP A 1 84 ? 22.354 -3.894 3.706 1.00 92.06 84 ASP A CA 1
ATOM 689 C C . ASP A 1 84 ? 21.638 -5.218 4.024 1.00 92.06 84 ASP A C 1
ATOM 691 O O . ASP A 1 84 ? 21.215 -5.432 5.162 1.00 92.06 84 ASP A O 1
ATOM 695 N N . SER A 1 85 ? 21.493 -6.116 3.040 1.00 87.75 85 SER A N 1
ATOM 696 C CA . SER A 1 85 ? 20.767 -7.391 3.175 1.00 87.75 85 SER A CA 1
ATOM 697 C C . SER A 1 85 ? 19.321 -7.220 3.682 1.00 87.75 85 SER A C 1
ATOM 699 O O . SER A 1 85 ? 18.842 -7.953 4.555 1.00 87.75 85 SER A O 1
ATOM 701 N N . GLN A 1 86 ? 18.624 -6.202 3.170 1.00 87.25 86 GLN A N 1
ATOM 702 C CA . GLN A 1 86 ? 17.273 -5.798 3.576 1.00 87.25 86 GLN A CA 1
ATOM 703 C C . GLN A 1 86 ? 16.158 -6.346 2.666 1.00 87.25 86 GLN A C 1
ATOM 705 O O . GLN A 1 86 ? 15.011 -5.904 2.741 1.00 87.25 86 GLN A O 1
ATOM 710 N N . GLU A 1 87 ? 16.428 -7.330 1.809 1.00 84.88 87 GLU A N 1
ATOM 711 C CA . GLU A 1 87 ? 15.448 -7.840 0.833 1.00 84.88 87 GLU A CA 1
ATOM 712 C C . GLU A 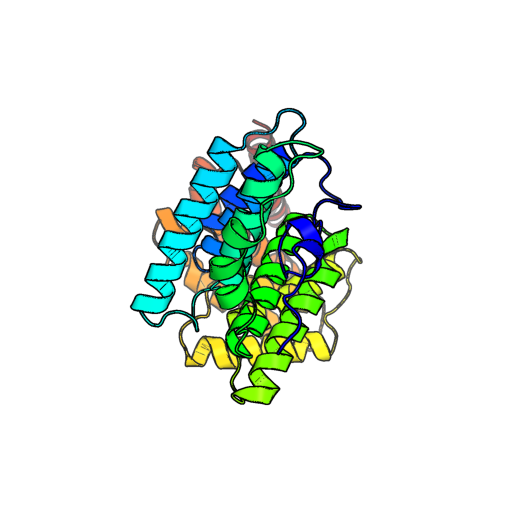1 87 ? 14.243 -8.541 1.478 1.00 84.88 87 GLU A C 1
ATOM 714 O O . GLU A 1 87 ? 13.204 -8.736 0.845 1.00 84.88 87 GLU A O 1
ATOM 719 N N . ASP A 1 88 ? 14.369 -8.911 2.749 1.00 78.38 88 ASP A N 1
ATOM 720 C CA . ASP A 1 88 ? 13.293 -9.484 3.550 1.00 78.38 88 ASP A CA 1
ATOM 721 C C . ASP A 1 88 ? 12.325 -8.428 4.101 1.00 78.38 88 ASP A C 1
ATOM 723 O O . ASP A 1 88 ? 11.165 -8.750 4.389 1.00 78.38 88 ASP A O 1
ATOM 727 N N . CYS A 1 89 ? 12.784 -7.182 4.254 1.00 82.69 89 CYS A N 1
ATOM 728 C CA . CYS A 1 89 ? 12.001 -6.078 4.804 1.00 82.69 89 CYS A CA 1
ATOM 729 C C . CYS A 1 89 ? 11.701 -4.953 3.799 1.00 82.69 89 CYS A C 1
ATOM 731 O O . CYS A 1 89 ? 10.904 -4.066 4.098 1.00 82.69 89 CYS A O 1
ATOM 733 N N . MET A 1 90 ? 12.271 -5.016 2.597 1.00 87.19 90 MET A N 1
ATOM 734 C CA . MET A 1 90 ? 12.079 -4.042 1.525 1.00 87.19 90 MET A CA 1
ATOM 735 C C . MET A 1 90 ? 11.642 -4.748 0.235 1.00 87.19 90 MET A C 1
ATOM 737 O O . MET A 1 90 ? 12.027 -5.884 -0.038 1.00 87.19 90 MET A O 1
ATOM 741 N N . VAL A 1 91 ? 10.838 -4.081 -0.596 1.00 86.56 91 VAL A N 1
ATOM 742 C CA . VAL A 1 91 ? 10.448 -4.613 -1.912 1.00 86.56 91 VAL A CA 1
ATOM 743 C C . VAL A 1 91 ? 11.527 -4.274 -2.941 1.00 86.56 91 VAL A C 1
ATOM 745 O O . VAL A 1 91 ? 11.420 -3.280 -3.663 1.00 86.56 91 VAL A O 1
ATOM 748 N N . SER A 1 92 ? 12.564 -5.115 -3.007 1.00 86.88 92 SER A N 1
ATOM 749 C CA . SER A 1 92 ? 13.565 -5.046 -4.079 1.00 86.88 92 SER A CA 1
ATOM 750 C C . SER A 1 92 ? 12.904 -5.270 -5.447 1.00 86.88 92 SER A C 1
ATOM 752 O O . SER A 1 92 ? 12.037 -6.130 -5.614 1.00 86.88 92 SER A O 1
ATOM 754 N N . SER A 1 93 ? 13.281 -4.431 -6.404 1.00 89.25 93 SER A N 1
ATOM 755 C CA . SER A 1 93 ? 12.713 -4.261 -7.738 1.00 89.25 93 SER A CA 1
ATOM 756 C C . SER A 1 93 ? 13.796 -4.111 -8.822 1.00 89.25 93 SER A C 1
ATOM 758 O O . SER A 1 93 ? 13.460 -3.687 -9.927 1.00 89.25 93 SER A O 1
ATOM 760 N N . GLU A 1 94 ? 15.070 -4.446 -8.555 1.00 90.81 94 GLU A N 1
ATOM 761 C CA . GLU A 1 94 ? 16.202 -4.225 -9.485 1.00 90.81 94 GLU A CA 1
ATOM 762 C C . GLU A 1 94 ? 15.900 -4.684 -10.917 1.00 90.81 94 GLU A C 1
ATOM 764 O O . GLU A 1 94 ? 16.078 -3.918 -11.863 1.00 90.81 94 GLU A O 1
ATOM 769 N N . LEU A 1 95 ? 15.416 -5.920 -11.085 1.00 89.06 95 LEU A N 1
ATOM 770 C CA . LEU A 1 95 ? 15.104 -6.471 -12.407 1.00 89.06 95 LEU A CA 1
ATOM 771 C C . LEU A 1 95 ? 14.090 -5.621 -13.170 1.00 89.06 95 LEU A C 1
ATOM 773 O O . LEU A 1 95 ? 14.273 -5.344 -14.353 1.00 89.06 95 LEU A O 1
ATOM 777 N N . VAL A 1 96 ? 13.030 -5.202 -12.480 1.00 93.12 96 VAL A N 1
ATOM 778 C CA . VAL A 1 96 ? 11.953 -4.392 -13.054 1.00 93.12 96 VAL A CA 1
ATOM 779 C C . VAL A 1 96 ? 12.498 -3.024 -13.451 1.00 93.12 96 VAL A C 1
ATOM 781 O O . VAL A 1 96 ? 12.254 -2.577 -14.567 1.00 93.12 96 VAL A O 1
ATOM 784 N N . ILE A 1 97 ? 13.303 -2.403 -12.581 1.00 94.31 97 ILE A N 1
ATOM 785 C CA . ILE A 1 97 ? 13.938 -1.102 -12.829 1.00 94.31 97 ILE A CA 1
ATOM 786 C C . ILE A 1 97 ? 14.843 -1.178 -14.061 1.00 94.31 97 ILE A C 1
ATOM 788 O O . ILE A 1 97 ? 14.709 -0.368 -14.977 1.00 94.31 97 ILE A O 1
ATOM 792 N N . ARG A 1 98 ? 15.731 -2.176 -14.132 1.00 91.94 98 ARG A N 1
ATOM 793 C CA . ARG A 1 98 ? 16.640 -2.365 -15.273 1.00 91.94 98 ARG A CA 1
ATOM 794 C C . ARG A 1 98 ? 15.879 -2.630 -16.571 1.00 91.94 98 ARG A C 1
ATOM 796 O O . ARG A 1 98 ? 16.206 -2.043 -17.602 1.00 91.94 98 ARG A O 1
ATOM 803 N N . ALA A 1 99 ? 14.838 -3.459 -16.524 1.00 91.81 99 ALA A N 1
ATOM 804 C CA . ALA A 1 99 ? 13.979 -3.702 -17.676 1.00 91.81 99 ALA A CA 1
ATOM 805 C C . ALA A 1 99 ? 13.248 -2.421 -18.126 1.00 91.81 99 ALA A C 1
ATOM 807 O O . ALA A 1 99 ? 13.198 -2.127 -19.323 1.00 91.81 99 ALA A O 1
ATOM 808 N N . ASP A 1 100 ? 12.743 -1.608 -17.195 1.00 94.38 100 ASP A N 1
ATOM 809 C CA . ASP A 1 100 ? 12.135 -0.311 -17.509 1.00 94.38 100 ASP A CA 1
ATOM 810 C C . ASP A 1 100 ? 13.146 0.675 -18.112 1.00 94.38 100 ASP A C 1
ATOM 812 O O . ASP A 1 100 ? 12.805 1.398 -19.050 1.00 94.38 100 ASP A O 1
ATOM 816 N N . MET A 1 101 ? 14.398 0.689 -17.639 1.00 93.25 101 MET A N 1
ATOM 817 C CA . MET A 1 101 ? 15.465 1.522 -18.211 1.00 93.25 101 MET A CA 1
ATOM 818 C C . MET A 1 101 ? 15.750 1.156 -19.673 1.00 93.25 101 MET A C 1
ATOM 820 O O . MET A 1 101 ? 15.900 2.050 -20.513 1.00 93.25 101 MET A O 1
ATOM 824 N N . LEU A 1 102 ? 15.771 -0.139 -20.007 1.00 90.19 102 LEU A N 1
ATOM 825 C CA . LEU A 1 102 ? 15.936 -0.608 -21.386 1.00 90.19 102 LEU A CA 1
ATOM 826 C C . LEU A 1 102 ? 14.781 -0.156 -22.286 1.00 90.19 102 LEU A C 1
ATOM 828 O O . LEU A 1 102 ? 15.010 0.380 -23.376 1.00 90.19 102 LEU A O 1
ATOM 832 N N . HIS A 1 103 ? 13.540 -0.299 -21.817 1.00 91.25 103 HIS A N 1
ATOM 833 C CA . HIS A 1 103 ? 12.363 0.189 -22.540 1.00 91.25 103 HIS A CA 1
ATOM 834 C C . HIS A 1 103 ? 12.372 1.710 -22.699 1.00 91.25 103 HIS A C 1
ATOM 836 O O . HIS A 1 103 ? 12.067 2.219 -23.779 1.00 91.25 103 HIS A O 1
ATOM 842 N N . LEU A 1 104 ? 12.784 2.453 -21.672 1.00 91.94 104 LEU A N 1
ATOM 843 C CA . LEU A 1 104 ? 12.920 3.907 -21.735 1.00 91.94 104 LEU A CA 1
ATOM 844 C C . LEU A 1 104 ? 13.950 4.327 -22.795 1.00 91.94 104 LEU A C 1
ATOM 846 O O . LEU A 1 104 ? 13.677 5.225 -23.596 1.00 91.94 104 LEU A O 1
ATOM 850 N N . LYS A 1 105 ? 15.103 3.646 -22.847 1.00 90.06 105 LYS A N 1
ATOM 851 C CA . LYS A 1 105 ? 16.151 3.847 -23.864 1.00 90.06 105 LYS A CA 1
ATOM 852 C C . LYS A 1 105 ? 15.636 3.536 -25.275 1.00 90.06 105 LYS A C 1
ATOM 854 O O . LYS A 1 105 ? 15.944 4.270 -26.212 1.00 90.06 105 LYS A O 1
ATOM 859 N N . GLN A 1 106 ? 14.824 2.490 -25.438 1.00 87.62 106 GLN A N 1
ATOM 860 C CA . GLN A 1 106 ? 14.189 2.161 -26.717 1.00 87.62 106 GLN A CA 1
ATOM 861 C C . GLN A 1 106 ? 13.155 3.218 -27.136 1.00 87.62 106 GLN A C 1
ATOM 863 O O . GLN A 1 106 ? 13.093 3.609 -28.304 1.00 87.62 106 GLN A O 1
ATOM 868 N N . LEU A 1 107 ? 12.336 3.697 -26.200 1.00 88.31 107 LEU A N 1
ATOM 869 C CA . LEU A 1 107 ? 11.278 4.670 -26.472 1.00 88.31 107 LEU A CA 1
ATOM 870 C C . LEU A 1 107 ? 11.818 6.064 -26.797 1.00 88.31 107 LEU A C 1
ATOM 872 O O . LEU A 1 107 ? 11.248 6.740 -27.656 1.00 88.31 107 LEU A O 1
ATOM 876 N N . SER A 1 108 ? 12.903 6.488 -26.147 1.00 86.56 108 SER A N 1
ATOM 877 C CA . SER A 1 108 ? 13.514 7.805 -26.370 1.00 86.56 108 SER A CA 1
ATOM 878 C C . SER A 1 108 ? 14.154 7.941 -27.756 1.00 86.56 108 SER A C 1
ATOM 880 O O . SER A 1 108 ? 14.204 9.043 -28.298 1.00 86.56 108 SER A O 1
ATOM 882 N N . ARG A 1 109 ? 14.559 6.828 -28.388 1.00 84.38 109 ARG A N 1
ATOM 883 C CA . ARG A 1 109 ? 15.068 6.806 -29.774 1.00 84.38 109 ARG A CA 1
ATOM 884 C C . ARG A 1 109 ? 13.995 7.057 -30.836 1.00 84.38 109 ARG A C 1
ATOM 886 O O . ARG A 1 109 ? 14.336 7.442 -31.953 1.00 84.38 109 ARG A O 1
ATOM 893 N N . GLY A 1 110 ? 12.719 6.867 -30.502 1.00 74.69 110 GLY A N 1
ATOM 894 C CA . GLY A 1 110 ? 11.603 7.015 -31.434 1.00 74.69 110 GLY A CA 1
ATOM 895 C C . GLY A 1 110 ? 11.347 5.780 -32.310 1.00 74.69 110 GLY A C 1
ATOM 896 O O . GLY A 1 110 ? 12.095 4.802 -32.313 1.00 74.69 110 GLY A O 1
ATOM 897 N N . LYS A 1 111 ? 10.228 5.807 -33.046 1.00 71.81 111 LYS A N 1
ATOM 898 C CA . LYS A 1 111 ? 9.793 4.688 -33.900 1.00 71.81 111 LYS A CA 1
ATOM 899 C C . LYS A 1 111 ? 10.813 4.424 -35.016 1.00 71.81 111 LYS A C 1
ATOM 901 O O . LYS A 1 111 ? 11.294 5.361 -35.643 1.00 71.81 111 LYS A O 1
ATOM 906 N N . GLY A 1 112 ? 11.102 3.148 -35.280 1.00 64.38 112 GLY A N 1
ATOM 907 C CA . GLY A 1 112 ? 11.996 2.723 -36.366 1.00 64.38 112 GLY A CA 1
ATOM 908 C C . GLY A 1 112 ? 13.493 2.764 -36.039 1.00 64.38 112 GLY A C 1
ATOM 909 O O . GLY A 1 112 ? 14.305 2.523 -36.925 1.00 64.38 112 GLY A O 1
ATOM 910 N N . ARG A 1 113 ? 13.871 3.048 -34.785 1.00 75.81 113 ARG A N 1
ATOM 911 C CA . ARG A 1 113 ? 15.267 3.027 -34.319 1.00 75.81 113 ARG A CA 1
ATOM 912 C C . ARG A 1 113 ? 15.437 2.016 -33.177 1.00 75.81 113 ARG A C 1
ATOM 914 O O . ARG A 1 113 ? 15.517 2.425 -32.015 1.00 75.81 113 ARG A O 1
ATOM 921 N N . PRO A 1 114 ? 15.413 0.701 -33.470 1.00 76.25 114 PRO A N 1
ATOM 922 C CA . PRO A 1 114 ? 15.633 -0.317 -32.450 1.00 76.25 114 PRO A CA 1
ATOM 923 C C . PRO A 1 114 ? 17.026 -0.174 -31.822 1.00 76.25 114 PRO A C 1
ATOM 925 O O . PRO A 1 114 ? 17.968 0.314 -32.454 1.00 76.25 114 PRO A O 1
ATOM 928 N N . LEU A 1 115 ? 17.152 -0.570 -30.559 1.00 74.44 115 LEU A N 1
ATOM 929 C CA . LEU A 1 115 ? 18.445 -0.796 -29.925 1.00 74.44 115 LEU A CA 1
ATOM 930 C C . LEU A 1 115 ? 19.178 -1.905 -30.676 1.00 74.44 115 LEU A C 1
ATOM 932 O O . LEU A 1 115 ? 18.573 -2.918 -31.032 1.00 74.44 115 LEU A O 1
ATOM 936 N N . ARG A 1 116 ? 20.468 -1.697 -30.948 1.00 75.25 116 ARG A N 1
ATOM 937 C CA . ARG A 1 116 ? 21.274 -2.741 -31.577 1.00 75.25 116 ARG A CA 1
ATOM 938 C C . ARG A 1 116 ? 21.539 -3.865 -30.565 1.00 75.25 116 ARG A C 1
ATOM 940 O O . ARG A 1 116 ? 21.596 -3.566 -29.369 1.00 75.25 116 ARG A O 1
ATOM 947 N N . PRO A 1 117 ? 21.699 -5.125 -31.006 1.00 69.31 117 PRO A N 1
ATOM 948 C CA . PRO A 1 117 ? 21.943 -6.255 -30.112 1.00 69.31 117 PRO A CA 1
ATOM 949 C C . PRO A 1 117 ? 23.092 -6.012 -29.131 1.00 69.31 117 PRO A C 1
ATOM 951 O O . PRO A 1 117 ? 22.933 -6.264 -27.944 1.00 69.31 117 PRO A O 1
ATOM 954 N N . GLU A 1 118 ? 24.184 -5.395 -29.579 1.00 71.31 118 GLU A N 1
ATOM 955 C CA . GLU A 1 118 ? 25.369 -5.119 -28.757 1.00 71.31 118 GLU A CA 1
ATOM 956 C C . GLU A 1 118 ? 25.088 -4.092 -27.642 1.00 71.31 118 GLU A C 1
ATOM 958 O O . GLU A 1 118 ? 25.780 -4.043 -26.631 1.00 71.31 118 GLU A O 1
ATOM 963 N N . GLU A 1 119 ? 24.054 -3.259 -27.808 1.00 67.38 119 GLU A N 1
ATOM 964 C CA . GLU A 1 119 ? 23.617 -2.263 -26.819 1.00 67.38 119 GLU A CA 1
ATOM 965 C C . GLU A 1 119 ? 22.617 -2.821 -25.799 1.00 67.38 119 GLU A C 1
ATOM 967 O O . GLU A 1 119 ? 22.217 -2.087 -24.888 1.00 67.38 119 GLU A O 1
ATOM 972 N N . LEU A 1 120 ? 22.173 -4.062 -26.016 1.00 70.81 120 LEU A N 1
ATOM 973 C CA . LEU A 1 120 ? 21.239 -4.816 -25.188 1.00 70.81 120 LEU A CA 1
ATOM 974 C C . LEU A 1 120 ? 21.919 -6.006 -24.516 1.00 70.81 120 LEU A C 1
ATOM 976 O O . LEU A 1 120 ? 21.512 -6.376 -23.427 1.00 70.81 120 LEU A O 1
ATOM 980 N N . GLU A 1 121 ? 22.925 -6.606 -25.148 1.00 67.94 121 GLU A N 1
ATOM 981 C CA . GLU A 1 121 ? 23.439 -7.931 -24.806 1.00 67.94 121 GLU A CA 1
ATOM 982 C C . GLU A 1 121 ? 23.880 -8.051 -23.344 1.00 67.94 121 GLU A C 1
ATOM 984 O O . GLU A 1 121 ? 23.422 -8.960 -22.660 1.00 67.94 121 GLU A O 1
ATOM 989 N N . THR A 1 122 ? 24.654 -7.098 -22.820 1.00 69.62 122 THR A N 1
ATOM 990 C CA . THR A 1 122 ? 25.108 -7.117 -21.418 1.00 69.62 122 THR A CA 1
ATOM 991 C C . THR A 1 122 ? 23.956 -6.963 -20.421 1.00 69.62 122 THR A C 1
ATOM 993 O O . THR A 1 122 ? 23.867 -7.708 -19.443 1.00 69.62 122 THR A O 1
ATOM 996 N N . ASP A 1 123 ? 23.047 -6.016 -20.669 1.00 70.94 123 ASP A N 1
ATOM 997 C CA . ASP A 1 123 ? 21.905 -5.760 -19.783 1.00 70.94 123 ASP A CA 1
ATOM 998 C C . ASP A 1 123 ? 20.889 -6.911 -19.851 1.00 70.94 123 ASP A C 1
ATOM 1000 O O . ASP A 1 123 ? 20.345 -7.334 -18.834 1.00 70.94 123 ASP A O 1
ATOM 1004 N N . MET A 1 124 ? 20.680 -7.476 -21.040 1.00 72.94 124 MET A N 1
ATOM 1005 C CA . MET A 1 124 ? 19.808 -8.622 -21.273 1.00 72.94 124 MET A CA 1
ATOM 1006 C C . MET A 1 124 ? 20.392 -9.911 -20.702 1.00 72.94 124 MET A C 1
ATOM 1008 O O . MET A 1 124 ? 19.636 -10.707 -20.164 1.00 72.94 124 MET A O 1
ATOM 1012 N N . GLN A 1 125 ? 21.702 -10.151 -20.783 1.00 71.00 125 GLN A N 1
ATOM 1013 C CA . GLN A 1 125 ? 22.334 -11.311 -20.142 1.00 71.00 125 GLN A CA 1
ATOM 1014 C C . GLN A 1 125 ? 22.106 -11.276 -18.628 1.00 71.00 125 GLN A C 1
ATOM 1016 O O . GLN A 1 125 ? 21.606 -12.249 -18.067 1.00 71.00 125 GLN A O 1
ATOM 1021 N N . ARG A 1 126 ? 22.326 -10.116 -17.995 1.00 71.00 126 ARG A N 1
ATOM 1022 C CA . ARG A 1 126 ? 22.053 -9.912 -16.564 1.00 71.00 126 ARG A CA 1
ATOM 1023 C C . ARG A 1 126 ? 20.574 -10.096 -16.202 1.00 71.00 126 ARG A C 1
ATOM 1025 O O . ARG A 1 126 ? 20.271 -10.580 -15.120 1.00 71.00 126 ARG A O 1
ATOM 1032 N N . LEU A 1 127 ? 19.655 -9.725 -17.096 1.00 71.81 127 LEU A N 1
ATOM 1033 C CA . LEU A 1 127 ? 18.213 -9.934 -16.913 1.00 71.81 127 LEU A CA 1
ATOM 1034 C C . LEU A 1 127 ? 17.751 -11.367 -17.218 1.00 71.81 127 LEU A C 1
ATOM 1036 O O . LEU A 1 127 ? 16.681 -11.746 -16.763 1.00 71.81 127 LEU A O 1
ATOM 1040 N N . ASN A 1 128 ? 18.505 -12.154 -17.989 1.00 66.44 128 ASN A N 1
ATOM 1041 C CA . ASN A 1 128 ? 18.136 -13.523 -18.368 1.00 66.44 128 ASN A CA 1
ATOM 1042 C C . ASN A 1 128 ? 18.606 -14.571 -17.345 1.00 66.44 128 ASN A C 1
ATOM 1044 O O . ASN A 1 128 ? 18.035 -15.661 -17.285 1.00 66.44 128 ASN A O 1
ATOM 1048 N N . GLU A 1 129 ? 19.595 -14.250 -16.510 1.00 65.94 129 GLU A N 1
ATOM 1049 C CA . GLU A 1 129 ? 20.043 -15.079 -15.382 1.00 65.94 129 GLU A CA 1
ATOM 1050 C C . GLU A 1 129 ? 19.133 -14.892 -14.154 1.00 65.94 129 GLU A C 1
ATOM 1052 O O . GLU A 1 129 ? 19.570 -14.549 -13.058 1.00 65.94 129 GLU A O 1
ATOM 1057 N N . LEU A 1 130 ? 17.824 -15.092 -14.345 1.00 67.50 130 LEU A N 1
ATOM 1058 C CA . LEU A 1 130 ? 16.830 -14.929 -13.286 1.00 67.50 130 LEU A CA 1
ATOM 1059 C C . LEU A 1 130 ? 16.923 -16.081 -12.292 1.00 67.50 130 LEU A C 1
ATOM 1061 O O . LEU A 1 130 ? 16.374 -17.162 -12.527 1.00 67.50 130 LEU A O 1
ATOM 1065 N N . ASP A 1 131 ? 17.547 -15.841 -11.143 1.00 80.81 131 ASP A N 1
ATOM 1066 C CA . ASP A 1 131 ? 17.343 -16.735 -10.018 1.00 80.81 131 ASP A CA 1
ATOM 1067 C C . ASP A 1 131 ? 15.872 -16.645 -9.533 1.00 80.81 131 ASP A C 1
ATOM 1069 O O . ASP A 1 131 ? 15.188 -15.622 -9.705 1.00 80.81 131 ASP A O 1
ATOM 1073 N N . PRO A 1 132 ? 15.340 -17.718 -8.931 1.00 84.19 132 PRO A N 1
ATOM 1074 C CA . PRO A 1 132 ? 13.958 -17.767 -8.467 1.00 84.19 132 PRO A CA 1
ATOM 1075 C C . PRO A 1 132 ? 13.561 -16.636 -7.510 1.00 84.19 132 PRO A C 1
ATOM 1077 O O . PRO A 1 132 ? 12.416 -16.179 -7.560 1.00 84.19 132 PRO A O 1
ATOM 1080 N N . ASN A 1 133 ? 14.477 -16.144 -6.667 1.00 85.56 133 ASN A N 1
ATOM 1081 C CA . ASN A 1 133 ? 14.176 -15.039 -5.757 1.00 85.56 133 ASN A CA 1
ATOM 1082 C C . ASN A 1 133 ? 14.009 -13.739 -6.533 1.00 85.56 133 ASN A C 1
ATOM 1084 O O . ASN A 1 133 ? 13.070 -12.988 -6.268 1.00 85.56 133 ASN A O 1
ATOM 1088 N N . SER A 1 134 ? 14.862 -13.492 -7.525 1.00 85.19 134 SER A N 1
ATOM 1089 C CA . SER A 1 134 ? 14.738 -12.310 -8.375 1.00 85.19 134 SER A CA 1
ATOM 1090 C C . SER A 1 134 ? 13.430 -12.335 -9.176 1.00 85.19 134 SER A C 1
ATOM 1092 O O . SER A 1 134 ? 12.712 -11.332 -9.218 1.00 85.19 134 SER A O 1
ATOM 1094 N N . LYS A 1 135 ? 13.007 -13.503 -9.684 1.00 88.12 135 LYS A N 1
ATOM 1095 C CA . LYS A 1 135 ? 11.673 -13.656 -10.293 1.00 88.12 135 LYS A CA 1
ATOM 1096 C C . LYS A 1 135 ? 10.543 -13.359 -9.297 1.00 88.12 135 LYS A C 1
ATOM 1098 O O . LYS A 1 135 ? 9.619 -12.620 -9.631 1.00 88.12 135 LYS A O 1
ATOM 1103 N N . ALA A 1 136 ? 10.608 -13.895 -8.076 1.00 91.12 136 ALA A N 1
ATOM 1104 C CA . ALA A 1 136 ? 9.606 -13.624 -7.043 1.00 91.12 136 ALA A CA 1
ATOM 1105 C C . ALA A 1 136 ? 9.515 -12.123 -6.705 1.00 91.12 136 ALA A C 1
ATOM 1107 O O . ALA A 1 136 ? 8.417 -11.573 -6.608 1.00 91.12 136 ALA A O 1
ATOM 1108 N N . ARG A 1 137 ? 10.659 -11.436 -6.611 1.00 91.31 137 ARG A N 1
ATOM 1109 C CA . ARG A 1 137 ? 10.745 -9.985 -6.382 1.00 91.31 137 ARG A CA 1
ATOM 1110 C C . ARG A 1 137 ? 10.101 -9.177 -7.510 1.00 91.31 137 ARG A C 1
ATOM 1112 O O . ARG A 1 137 ? 9.340 -8.255 -7.225 1.00 91.31 137 ARG A O 1
ATOM 1119 N N . ALA A 1 138 ? 10.296 -9.564 -8.773 1.00 92.62 138 ALA A N 1
ATOM 1120 C CA . ALA A 1 138 ? 9.623 -8.916 -9.904 1.00 92.62 138 ALA A CA 1
ATOM 1121 C C . ALA A 1 138 ? 8.086 -9.010 -9.801 1.00 92.62 138 ALA A C 1
ATOM 1123 O O . ALA A 1 138 ? 7.382 -8.021 -10.013 1.00 92.62 138 ALA A O 1
ATOM 1124 N N . PHE A 1 139 ? 7.553 -10.167 -9.390 1.00 95.19 139 PHE A N 1
ATOM 1125 C CA . PHE A 1 139 ? 6.118 -10.326 -9.126 1.00 95.19 139 PHE A CA 1
ATOM 1126 C C . PHE A 1 139 ? 5.639 -9.520 -7.909 1.00 95.19 139 PHE A C 1
ATOM 1128 O O . PHE A 1 139 ? 4.539 -8.965 -7.938 1.00 95.19 139 PHE A O 1
ATOM 1135 N N . ALA A 1 140 ? 6.451 -9.390 -6.858 1.00 94.81 140 ALA A N 1
ATOM 1136 C CA . ALA A 1 140 ? 6.120 -8.528 -5.725 1.00 94.81 140 ALA A CA 1
ATOM 1137 C C . ALA A 1 140 ? 6.051 -7.046 -6.141 1.00 94.81 140 ALA A C 1
ATOM 1139 O O . ALA A 1 140 ? 5.086 -6.356 -5.805 1.00 94.81 140 ALA A O 1
ATOM 1140 N N . ALA A 1 141 ? 7.013 -6.574 -6.939 1.00 96.12 141 ALA A N 1
ATOM 1141 C CA . ALA A 1 141 ? 7.010 -5.229 -7.511 1.00 96.12 141 ALA A CA 1
ATOM 1142 C C . ALA A 1 141 ? 5.786 -4.993 -8.416 1.00 96.12 141 ALA A C 1
ATOM 1144 O O . ALA A 1 141 ? 5.143 -3.948 -8.326 1.00 96.12 141 ALA A O 1
ATOM 1145 N N . LYS A 1 142 ? 5.381 -5.996 -9.208 1.00 97.44 142 LYS A N 1
ATOM 1146 C CA . LYS A 1 142 ? 4.126 -5.981 -9.980 1.00 97.44 142 LYS A CA 1
ATOM 1147 C C . LYS A 1 142 ? 2.901 -5.822 -9.078 1.00 97.44 142 LYS A C 1
ATOM 1149 O O . LYS A 1 142 ? 2.017 -5.022 -9.377 1.00 97.44 142 LYS A O 1
ATOM 1154 N N . GLY A 1 143 ? 2.856 -6.537 -7.954 1.00 97.31 143 GLY A N 1
ATOM 1155 C CA . GLY A 1 143 ? 1.802 -6.391 -6.948 1.00 97.31 143 GLY A CA 1
ATOM 1156 C C . GLY A 1 143 ? 1.673 -4.954 -6.434 1.00 97.31 143 GLY A C 1
ATOM 1157 O O . GLY A 1 143 ? 0.567 -4.410 -6.388 1.00 97.31 143 GLY A O 1
ATOM 1158 N N . VAL A 1 144 ? 2.808 -4.321 -6.119 1.00 96.69 144 VAL A N 1
ATOM 1159 C CA . VAL A 1 144 ? 2.875 -2.911 -5.697 1.00 96.69 144 VAL A CA 1
ATOM 1160 C C . VAL A 1 144 ? 2.416 -1.970 -6.812 1.00 96.69 144 VAL A C 1
ATOM 1162 O O . VAL A 1 144 ? 1.583 -1.101 -6.563 1.00 96.69 144 VAL A O 1
ATOM 1165 N N . ALA A 1 145 ? 2.902 -2.161 -8.039 1.00 96.44 145 ALA A N 1
ATOM 1166 C CA . ALA A 1 145 ? 2.565 -1.305 -9.170 1.00 96.44 145 ALA A CA 1
ATOM 1167 C C . ALA A 1 145 ? 1.051 -1.267 -9.421 1.00 96.44 145 ALA A C 1
ATOM 1169 O O . ALA A 1 145 ? 0.469 -0.192 -9.533 1.00 96.44 145 ALA A O 1
ATOM 1170 N N . PHE A 1 146 ? 0.383 -2.427 -9.446 1.00 96.19 146 PHE A N 1
ATOM 1171 C CA . PHE A 1 146 ? -1.055 -2.516 -9.733 1.00 96.19 146 PHE A CA 1
ATOM 1172 C C . PHE A 1 146 ? -1.942 -1.909 -8.632 1.00 96.19 146 PHE A C 1
ATOM 1174 O O . PHE A 1 146 ? -3.056 -1.470 -8.929 1.00 96.19 146 PHE A O 1
ATOM 1181 N N . ASP A 1 147 ? -1.462 -1.805 -7.388 1.00 94.69 147 ASP A N 1
ATOM 1182 C CA . ASP A 1 147 ? -2.171 -1.095 -6.313 1.00 94.69 147 ASP A CA 1
ATOM 1183 C C . ASP A 1 147 ? -2.363 0.408 -6.618 1.00 94.69 147 ASP A C 1
ATOM 1185 O O . ASP A 1 147 ? -3.337 1.026 -6.172 1.00 94.69 147 ASP A O 1
ATOM 1189 N N . CYS A 1 148 ? -1.486 1.010 -7.427 1.00 94.12 148 CYS A N 1
ATOM 1190 C CA . CYS A 1 148 ? -1.568 2.432 -7.779 1.00 94.12 148 CYS A CA 1
ATOM 1191 C C . CYS A 1 148 ? -2.699 2.768 -8.770 1.00 94.12 148 CYS A C 1
ATOM 1193 O O . CYS A 1 148 ? -3.102 3.927 -8.877 1.00 94.12 148 CYS A O 1
ATOM 1195 N N . PHE A 1 149 ? -3.259 1.777 -9.469 1.00 93.31 149 PHE A N 1
ATOM 1196 C CA . PHE A 1 149 ? -4.160 1.999 -10.613 1.00 93.31 149 PHE A CA 1
ATOM 1197 C C . PHE A 1 149 ? -5.649 1.776 -10.311 1.00 93.31 149 PHE A C 1
ATOM 1199 O O . PHE A 1 149 ? -6.499 1.841 -11.202 1.00 93.31 149 PHE A O 1
ATOM 1206 N N . GLY A 1 150 ? -5.995 1.569 -9.042 1.00 91.06 150 GLY A N 1
ATOM 1207 C CA . GLY A 1 150 ? -7.388 1.552 -8.606 1.00 91.06 150 GLY A CA 1
ATOM 1208 C C . GLY A 1 150 ? -8.059 0.168 -8.624 1.00 91.06 150 GLY A C 1
ATOM 1209 O O . GLY A 1 150 ? -7.426 -0.839 -8.953 1.00 91.06 150 GLY A O 1
ATOM 1210 N N . PRO A 1 151 ? -9.352 0.105 -8.254 1.00 92.31 151 PRO A N 1
ATOM 1211 C CA . PRO A 1 151 ? -10.085 -1.140 -8.009 1.00 92.31 151 PRO A CA 1
ATOM 1212 C C . PRO A 1 151 ? -10.025 -2.191 -9.113 1.00 92.31 151 PRO A C 1
ATOM 1214 O O . PRO A 1 151 ? -9.900 -3.377 -8.814 1.00 92.31 151 PRO A O 1
ATOM 1217 N N . MET A 1 152 ? -10.032 -1.777 -10.381 1.00 92.69 152 MET A N 1
ATOM 1218 C CA . MET A 1 152 ? -9.955 -2.706 -11.518 1.00 92.69 152 MET A CA 1
ATOM 1219 C C . MET A 1 152 ? -8.632 -3.487 -11.590 1.00 92.69 152 MET A C 1
ATOM 1221 O O . MET A 1 152 ? -8.547 -4.489 -12.297 1.00 92.69 152 MET A O 1
ATOM 1225 N N . LYS A 1 153 ? -7.597 -3.050 -10.864 1.00 95.38 153 LYS A N 1
ATOM 1226 C CA . LYS A 1 153 ? -6.247 -3.625 -10.901 1.00 95.38 153 LYS A CA 1
ATOM 1227 C C . LYS A 1 153 ? -5.866 -4.396 -9.637 1.00 95.38 153 LYS A C 1
ATOM 1229 O O . LYS A 1 153 ? -4.929 -5.193 -9.687 1.00 95.38 153 LYS A O 1
ATOM 1234 N N . TYR A 1 154 ? -6.624 -4.271 -8.545 1.00 95.25 154 TYR A N 1
ATOM 1235 C CA . TYR A 1 154 ? -6.297 -4.929 -7.271 1.00 95.25 154 TYR A CA 1
ATOM 1236 C C . TYR A 1 154 ? -6.258 -6.455 -7.361 1.00 95.25 154 TYR A C 1
ATOM 1238 O O . TYR A 1 154 ? -5.366 -7.066 -6.781 1.00 95.25 154 TYR A O 1
ATOM 1246 N N . ALA A 1 155 ? -7.162 -7.084 -8.119 1.00 95.50 155 ALA A N 1
ATOM 1247 C CA . ALA A 1 155 ? -7.163 -8.541 -8.278 1.00 95.50 155 ALA A CA 1
ATOM 1248 C C . ALA A 1 155 ? -5.898 -9.057 -8.992 1.00 95.50 155 ALA A C 1
ATOM 1250 O O . ALA A 1 155 ? -5.360 -10.107 -8.633 1.00 95.50 155 ALA A O 1
ATOM 1251 N N . ILE A 1 156 ? -5.393 -8.294 -9.967 1.00 96.88 156 ILE A N 1
ATOM 1252 C CA . ILE A 1 156 ? -4.152 -8.621 -10.680 1.00 96.88 156 ILE A CA 1
ATOM 1253 C C . ILE A 1 156 ? -2.959 -8.453 -9.736 1.00 96.88 156 ILE A C 1
ATOM 1255 O O . ILE A 1 156 ? -2.122 -9.348 -9.649 1.00 96.88 156 ILE A O 1
ATOM 1259 N N . GLY A 1 157 ? -2.918 -7.357 -8.970 1.00 97.31 157 GLY A N 1
ATOM 1260 C CA . GLY A 1 157 ? -1.870 -7.141 -7.972 1.00 97.31 157 GLY A CA 1
ATOM 1261 C C . GLY A 1 157 ? -1.852 -8.220 -6.881 1.00 97.31 157 GLY A C 1
ATOM 1262 O O . GLY A 1 157 ? -0.789 -8.733 -6.541 1.00 97.31 157 GLY A O 1
ATOM 1263 N N . ALA A 1 158 ? -3.023 -8.641 -6.387 1.00 97.50 158 ALA A N 1
ATOM 1264 C CA . ALA A 1 158 ? -3.136 -9.739 -5.425 1.00 97.50 158 ALA A CA 1
ATOM 1265 C C . ALA A 1 158 ? -2.599 -11.058 -6.004 1.00 97.50 158 ALA A C 1
ATOM 1267 O O . ALA A 1 158 ? -1.855 -11.770 -5.336 1.00 97.50 158 ALA A O 1
ATOM 1268 N N . SER A 1 159 ? -2.927 -11.353 -7.265 1.00 98.00 159 SER A N 1
ATOM 1269 C CA . SER A 1 159 ? -2.426 -12.545 -7.960 1.00 98.00 159 SER A CA 1
ATOM 1270 C C . SER A 1 159 ? -0.907 -12.505 -8.152 1.00 98.00 159 SER A C 1
ATOM 1272 O O . SER A 1 159 ? -0.250 -13.536 -8.046 1.00 98.00 159 SER A O 1
ATOM 1274 N N . ALA A 1 160 ? -0.332 -11.321 -8.379 1.00 97.56 160 ALA A N 1
ATOM 1275 C CA . ALA A 1 160 ? 1.113 -11.155 -8.483 1.00 97.56 160 ALA A CA 1
ATOM 1276 C C . ALA A 1 160 ? 1.821 -11.423 -7.140 1.00 97.56 160 ALA A C 1
ATOM 1278 O O . ALA A 1 160 ? 2.802 -12.161 -7.110 1.00 97.56 160 ALA A O 1
ATOM 1279 N N . PHE A 1 161 ? 1.294 -10.927 -6.015 1.00 97.31 161 PHE A N 1
ATOM 1280 C CA . PHE A 1 161 ? 1.836 -11.273 -4.692 1.00 97.31 161 PHE A CA 1
ATOM 1281 C C . PHE A 1 161 ? 1.704 -12.766 -4.356 1.00 97.31 161 PHE A C 1
ATOM 1283 O O . PHE A 1 161 ? 2.624 -13.344 -3.764 1.00 97.31 161 PHE A O 1
ATOM 1290 N N . ALA A 1 162 ? 0.595 -13.396 -4.755 1.00 96.75 162 ALA A N 1
ATOM 1291 C CA . ALA A 1 162 ? 0.403 -14.835 -4.597 1.00 96.75 162 ALA A CA 1
ATOM 1292 C C . ALA A 1 162 ? 1.473 -15.626 -5.369 1.00 96.75 162 ALA A C 1
ATOM 1294 O O . ALA A 1 162 ? 2.086 -16.542 -4.819 1.00 96.75 162 ALA A O 1
ATOM 1295 N N . GLU A 1 163 ? 1.754 -15.231 -6.614 1.00 96.31 163 GLU A N 1
ATOM 1296 C CA . GLU A 1 163 ? 2.794 -15.853 -7.438 1.00 96.31 163 GLU A CA 1
ATOM 1297 C C . GLU A 1 163 ? 4.200 -15.634 -6.860 1.00 96.31 163 GLU A C 1
ATOM 1299 O O . GLU A 1 163 ? 4.983 -16.581 -6.785 1.00 96.31 163 GLU A O 1
ATOM 1304 N N . ALA A 1 164 ? 4.503 -14.432 -6.354 1.00 94.25 164 ALA A N 1
ATOM 1305 C CA . ALA A 1 164 ? 5.762 -14.155 -5.659 1.00 94.25 164 ALA A CA 1
ATOM 1306 C C . ALA A 1 164 ? 5.960 -15.087 -4.451 1.00 94.25 164 ALA A C 1
ATOM 1308 O O . ALA A 1 164 ? 7.015 -15.704 -4.284 1.00 94.25 164 ALA A O 1
ATOM 1309 N N . SER A 1 165 ? 4.914 -15.245 -3.638 1.00 93.75 165 SER A N 1
ATOM 1310 C CA . SER A 1 165 ? 4.930 -16.110 -2.457 1.00 93.75 165 SER A CA 1
ATOM 1311 C C . SER A 1 165 ? 5.070 -17.587 -2.822 1.00 93.75 165 SER A C 1
ATOM 1313 O O . SER A 1 165 ? 5.799 -18.315 -2.149 1.00 93.75 165 SER A O 1
ATOM 1315 N N . ARG A 1 166 ? 4.412 -18.032 -3.898 1.00 95.12 166 ARG A N 1
ATOM 1316 C CA . ARG A 1 166 ? 4.526 -19.400 -4.409 1.00 95.12 166 ARG A CA 1
ATOM 1317 C C . ARG A 1 166 ? 5.957 -19.713 -4.844 1.00 95.12 166 ARG A C 1
ATOM 1319 O O . ARG A 1 166 ? 6.516 -20.706 -4.390 1.00 95.12 166 ARG A O 1
ATOM 1326 N N . ILE A 1 167 ? 6.566 -18.850 -5.662 1.00 92.50 167 ILE A N 1
ATOM 1327 C CA . ILE A 1 167 ? 7.937 -19.049 -6.152 1.00 92.50 167 ILE A CA 1
ATOM 1328 C C . ILE A 1 167 ? 8.915 -19.159 -4.977 1.00 92.50 167 ILE A C 1
ATOM 1330 O O . ILE A 1 167 ? 9.708 -20.099 -4.932 1.00 92.50 167 ILE A O 1
ATOM 1334 N N . LEU A 1 168 ? 8.831 -18.255 -3.998 1.00 89.56 168 LEU A N 1
ATOM 1335 C CA . LEU A 1 168 ? 9.716 -18.286 -2.831 1.00 89.56 168 LEU A CA 1
ATOM 1336 C C . LEU A 1 168 ? 9.496 -19.535 -1.967 1.00 89.56 168 LEU A C 1
ATOM 1338 O O . LEU A 1 168 ? 10.462 -20.183 -1.571 1.00 89.56 168 LEU A O 1
ATOM 1342 N N . LEU A 1 169 ? 8.243 -19.927 -1.724 1.00 89.38 169 LEU A N 1
ATOM 1343 C CA . LEU A 1 169 ? 7.930 -21.134 -0.956 1.00 89.38 169 LEU A CA 1
ATOM 1344 C C . LEU A 1 169 ? 8.451 -22.407 -1.640 1.00 89.38 169 LEU A C 1
ATOM 1346 O O . LEU A 1 169 ? 8.937 -23.326 -0.970 1.00 89.38 169 LEU A O 1
ATOM 1350 N N . ASP A 1 170 ? 8.361 -22.477 -2.965 1.00 90.31 170 ASP A N 1
ATOM 1351 C CA . ASP A 1 170 ? 8.835 -23.627 -3.729 1.00 90.31 170 ASP A CA 1
ATOM 1352 C C . ASP A 1 170 ? 10.357 -23.791 -3.599 1.00 90.31 170 ASP A C 1
ATOM 1354 O O . ASP A 1 170 ? 10.820 -24.917 -3.412 1.00 90.31 170 ASP A O 1
ATOM 1358 N N . HIS A 1 171 ? 11.106 -22.682 -3.583 1.00 86.25 171 HIS A N 1
ATOM 1359 C CA . HIS A 1 171 ? 12.570 -22.687 -3.684 1.00 86.25 171 HIS A CA 1
ATOM 1360 C C . HIS A 1 171 ? 13.305 -22.596 -2.345 1.00 86.25 171 HIS A C 1
ATOM 1362 O O . HIS A 1 171 ? 14.263 -23.330 -2.129 1.00 86.25 171 HIS A O 1
ATOM 1368 N N . SER A 1 172 ? 12.877 -21.720 -1.435 1.00 82.31 172 SER A N 1
ATOM 1369 C CA . SER A 1 172 ? 13.574 -21.473 -0.162 1.00 82.31 172 SER A CA 1
ATOM 1370 C C . SER A 1 172 ? 12.773 -21.907 1.063 1.00 82.31 172 SER A C 1
ATOM 1372 O O . SER A 1 172 ? 13.268 -21.819 2.184 1.00 82.31 172 SER A O 1
ATOM 1374 N N . LYS A 1 173 ? 11.520 -22.348 0.870 1.00 82.06 173 LYS A N 1
ATOM 1375 C CA . LYS A 1 173 ? 10.549 -22.614 1.949 1.00 82.06 173 LYS A CA 1
ATOM 1376 C C . LYS A 1 173 ? 10.320 -21.403 2.870 1.00 82.06 173 LYS A C 1
ATOM 1378 O O . LYS A 1 173 ? 9.742 -21.549 3.947 1.00 82.06 173 LYS A O 1
ATOM 1383 N N . ALA A 1 174 ? 10.738 -20.209 2.447 1.00 82.62 174 ALA A N 1
ATOM 1384 C CA . ALA A 1 174 ? 10.587 -18.979 3.205 1.00 82.62 174 ALA A CA 1
ATOM 1385 C C . ALA A 1 174 ? 9.221 -18.325 2.953 1.00 82.62 174 ALA A C 1
ATOM 1387 O O . ALA A 1 174 ? 8.521 -18.607 1.980 1.00 82.62 174 ALA A O 1
ATOM 1388 N N . CYS A 1 175 ? 8.844 -17.424 3.856 1.00 85.19 175 CYS A N 1
ATOM 1389 C CA . CYS A 1 175 ? 7.682 -16.555 3.718 1.00 85.19 175 CYS A CA 1
ATOM 1390 C C . CYS A 1 175 ? 8.128 -15.105 3.913 1.00 85.19 175 CYS A C 1
ATOM 1392 O O . CYS A 1 175 ? 8.825 -14.797 4.883 1.00 85.19 175 CYS A O 1
ATOM 1394 N N . ASN A 1 176 ? 7.684 -14.217 3.025 1.00 90.88 176 ASN A N 1
ATOM 1395 C CA . ASN A 1 176 ? 7.931 -12.785 3.136 1.00 90.88 176 ASN A CA 1
ATOM 1396 C C . ASN A 1 176 ? 6.681 -12.078 3.686 1.00 90.88 176 ASN A C 1
ATOM 1398 O O . ASN A 1 176 ? 5.581 -12.229 3.147 1.00 90.88 176 ASN A O 1
ATOM 1402 N N . PHE A 1 177 ? 6.851 -11.311 4.767 1.00 93.56 177 PHE A N 1
ATOM 1403 C CA . PHE A 1 177 ? 5.762 -10.583 5.426 1.00 93.56 177 PHE A CA 1
ATOM 1404 C C . PHE A 1 177 ? 5.034 -9.636 4.466 1.00 93.56 177 PHE A C 1
ATOM 1406 O O . PHE A 1 177 ? 3.807 -9.674 4.384 1.00 93.56 177 PHE A O 1
ATOM 1413 N N . TYR A 1 178 ? 5.779 -8.813 3.725 1.00 92.62 178 TYR A N 1
ATOM 1414 C CA . TYR A 1 178 ? 5.212 -7.775 2.868 1.00 92.62 178 TYR A CA 1
ATOM 1415 C C . TYR A 1 178 ? 4.448 -8.345 1.678 1.00 92.62 178 TYR A C 1
ATOM 1417 O O . TYR A 1 178 ? 3.496 -7.718 1.218 1.00 92.62 178 TYR A O 1
ATOM 1425 N N . TRP A 1 179 ? 4.806 -9.540 1.209 1.00 93.88 179 TRP A N 1
ATOM 1426 C CA . TRP A 1 179 ? 4.088 -10.193 0.114 1.00 93.88 179 TRP A CA 1
ATOM 1427 C C . TRP A 1 179 ? 2.775 -10.805 0.598 1.00 93.88 179 TRP A C 1
ATOM 1429 O O . TRP A 1 179 ? 1.734 -10.568 -0.011 1.00 93.88 179 TRP A O 1
ATOM 1439 N N . LEU A 1 180 ? 2.794 -11.495 1.747 1.00 95.50 180 LEU A N 1
ATOM 1440 C CA . LEU A 1 180 ? 1.575 -12.006 2.387 1.00 95.50 180 LEU A CA 1
ATOM 1441 C C . LEU A 1 180 ? 0.617 -10.864 2.748 1.00 95.50 180 LEU A C 1
ATOM 1443 O O . LEU A 1 180 ? -0.583 -10.942 2.483 1.00 95.50 180 LEU A O 1
ATOM 1447 N N . TYR A 1 181 ? 1.150 -9.788 3.330 1.00 96.19 181 TYR A N 1
ATOM 1448 C CA . TYR A 1 181 ? 0.375 -8.601 3.664 1.00 96.19 181 TYR A CA 1
ATOM 1449 C C . TYR A 1 181 ? -0.162 -7.909 2.406 1.00 96.19 181 TYR A C 1
ATOM 1451 O O . TYR A 1 181 ? -1.346 -7.581 2.364 1.00 96.19 181 TYR A O 1
ATOM 1459 N N . GLY A 1 182 ? 0.662 -7.733 1.369 1.00 96.00 182 GLY A N 1
ATOM 1460 C CA . GLY A 1 182 ? 0.256 -7.139 0.094 1.00 96.00 182 GLY A CA 1
ATOM 1461 C C . GLY A 1 182 ? -0.898 -7.894 -0.565 1.00 96.00 182 GLY A C 1
ATOM 1462 O O . GLY A 1 182 ? -1.886 -7.277 -0.970 1.00 96.00 182 GLY A O 1
ATOM 1463 N N . GLU A 1 183 ? -0.830 -9.228 -0.594 1.00 97.31 183 GLU A N 1
ATOM 1464 C CA . GLU A 1 183 ? -1.919 -10.070 -1.091 1.00 97.31 183 GLU A CA 1
ATOM 1465 C C . GLU A 1 183 ? -3.194 -9.902 -0.250 1.00 97.31 183 GLU A C 1
ATOM 1467 O O . GLU A 1 183 ? -4.268 -9.618 -0.791 1.00 97.31 183 GLU A O 1
ATOM 1472 N N . ALA A 1 184 ? -3.086 -10.047 1.075 1.00 97.44 184 ALA A N 1
ATOM 1473 C CA . ALA A 1 184 ? -4.226 -9.957 1.987 1.00 97.44 184 ALA A CA 1
ATOM 1474 C C . ALA A 1 184 ? -4.919 -8.586 1.910 1.00 97.44 184 ALA A C 1
ATOM 1476 O O . ALA A 1 184 ? -6.155 -8.499 1.881 1.00 97.44 184 ALA A O 1
ATOM 1477 N N . TYR A 1 185 ? -4.113 -7.525 1.824 1.00 96.50 185 TYR A N 1
ATOM 1478 C CA . TYR A 1 185 ? -4.549 -6.143 1.695 1.00 96.50 185 TYR A CA 1
ATOM 1479 C C . TYR A 1 185 ? -5.290 -5.905 0.378 1.00 96.50 185 TYR A C 1
ATOM 1481 O O . TYR A 1 185 ? -6.416 -5.407 0.400 1.00 96.50 185 TYR A O 1
ATOM 1489 N N . LEU A 1 186 ? -4.728 -6.309 -0.767 1.00 96.81 186 LEU A N 1
ATOM 1490 C CA . LEU A 1 186 ? -5.386 -6.115 -2.062 1.00 96.81 186 LEU A CA 1
ATOM 1491 C C . LEU A 1 186 ? -6.673 -6.933 -2.192 1.00 96.81 186 LEU A C 1
ATOM 1493 O O . LEU A 1 186 ? -7.678 -6.402 -2.668 1.00 96.81 186 LEU A O 1
ATOM 1497 N N . ARG A 1 187 ? -6.701 -8.169 -1.675 1.00 96.19 187 ARG A N 1
ATOM 1498 C CA . ARG A 1 187 ? -7.948 -8.946 -1.555 1.00 96.19 187 ARG A CA 1
ATOM 1499 C C . ARG A 1 187 ? -8.989 -8.201 -0.715 1.00 96.19 187 ARG A C 1
ATOM 1501 O O . ARG A 1 187 ? -10.147 -8.119 -1.114 1.00 96.19 187 ARG A O 1
ATOM 1508 N N . ALA A 1 188 ? -8.577 -7.567 0.388 1.00 95.00 188 ALA A N 1
ATOM 1509 C CA . ALA A 1 188 ? -9.493 -6.796 1.235 1.00 95.00 188 ALA A CA 1
ATOM 1510 C C . ALA A 1 188 ? -10.050 -5.585 0.493 1.00 95.00 188 ALA A C 1
ATOM 1512 O O . ALA A 1 188 ? -11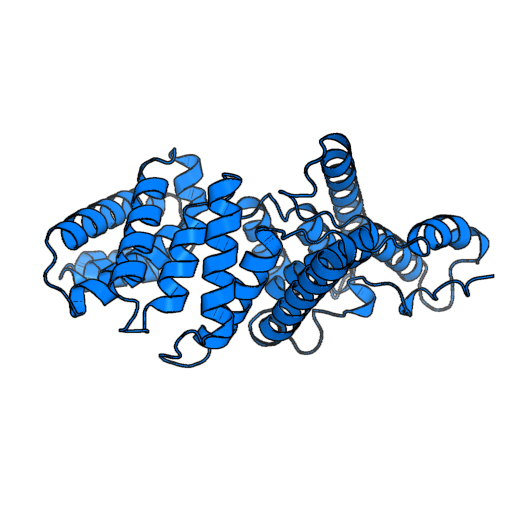.221 -5.249 0.648 1.00 95.00 188 ALA A O 1
ATOM 1513 N N . ARG A 1 189 ? -9.234 -4.932 -0.335 1.00 93.06 189 ARG A N 1
ATOM 1514 C CA . ARG A 1 189 ? -9.686 -3.805 -1.151 1.00 93.06 189 ARG A CA 1
ATOM 1515 C C . ARG A 1 189 ? -10.665 -4.213 -2.243 1.00 93.06 189 ARG A C 1
ATOM 1517 O O . ARG A 1 189 ? -11.592 -3.442 -2.498 1.00 93.06 189 ARG A O 1
ATOM 1524 N N . CYS A 1 190 ? -10.490 -5.389 -2.850 1.00 92.56 190 CYS A N 1
ATOM 1525 C CA . CYS A 1 190 ? -11.488 -5.972 -3.749 1.00 92.56 190 CYS A CA 1
ATOM 1526 C C . CYS A 1 190 ? -12.820 -6.172 -3.016 1.00 92.56 190 CYS A C 1
ATOM 1528 O O . CYS A 1 190 ? -13.867 -5.766 -3.515 1.00 92.56 190 CYS A O 1
ATOM 1530 N N . ASP A 1 191 ? -12.783 -6.724 -1.803 1.00 90.81 191 ASP A N 1
ATOM 1531 C CA . ASP A 1 191 ? -13.999 -7.000 -1.038 1.00 90.81 191 ASP A CA 1
ATOM 1532 C C . ASP A 1 191 ? -14.729 -5.734 -0.597 1.00 90.81 191 ASP A C 1
ATOM 1534 O O . ASP A 1 191 ? -15.955 -5.701 -0.637 1.00 90.81 191 ASP A O 1
ATOM 1538 N N . ARG A 1 192 ? -14.000 -4.654 -0.290 1.00 87.38 192 ARG A N 1
ATOM 1539 C CA . ARG A 1 192 ? -14.583 -3.336 0.022 1.00 87.38 192 ARG A CA 1
ATOM 1540 C C . ARG A 1 192 ? -15.412 -2.742 -1.120 1.00 87.38 192 ARG A C 1
ATOM 1542 O O . ARG A 1 192 ? -16.213 -1.852 -0.855 1.00 87.38 192 ARG A O 1
ATOM 1549 N N . GLN A 1 193 ? -15.241 -3.214 -2.359 1.00 86.25 193 GLN A N 1
ATOM 1550 C CA . GLN A 1 193 ? -16.086 -2.793 -3.486 1.00 86.25 193 GLN A CA 1
ATOM 1551 C C . GLN A 1 193 ? -17.495 -3.401 -3.414 1.00 86.25 193 GLN A C 1
ATOM 1553 O O . GLN A 1 193 ? -18.399 -2.953 -4.109 1.00 86.25 193 GLN A O 1
ATOM 1558 N N . THR A 1 194 ? -17.692 -4.426 -2.580 1.00 82.94 194 THR A N 1
ATOM 1559 C CA . THR A 1 194 ? -18.982 -5.078 -2.353 1.00 82.94 194 THR A CA 1
ATOM 1560 C C . THR A 1 194 ? -19.461 -4.773 -0.936 1.00 82.94 194 THR A C 1
ATOM 1562 O O . THR A 1 194 ? -18.782 -5.076 0.046 1.00 82.94 194 THR A O 1
ATOM 1565 N N . ALA A 1 195 ? -20.648 -4.178 -0.808 1.00 77.25 195 ALA A N 1
ATOM 1566 C CA . ALA A 1 195 ? -21.189 -3.789 0.491 1.00 77.25 195 ALA A CA 1
ATOM 1567 C C . ALA A 1 195 ? -21.259 -4.983 1.459 1.00 77.25 195 ALA A C 1
ATOM 1569 O O . ALA A 1 195 ? -21.812 -6.031 1.133 1.00 77.25 195 ALA A O 1
ATOM 1570 N N . ASN A 1 196 ? -20.715 -4.801 2.665 1.00 74.31 196 ASN A N 1
ATOM 1571 C CA . ASN A 1 196 ? -20.714 -5.788 3.748 1.00 74.31 196 ASN A CA 1
ATOM 1572 C C . ASN A 1 196 ? -20.098 -7.156 3.400 1.00 74.31 196 ASN A C 1
ATOM 1574 O O . ASN A 1 196 ? -20.348 -8.119 4.125 1.00 74.31 196 ASN A O 1
ATOM 1578 N N . LYS A 1 197 ? -19.276 -7.277 2.349 1.00 85.06 197 LYS A N 1
ATOM 1579 C CA . LYS A 1 197 ? -18.568 -8.533 2.076 1.00 85.06 197 LYS A CA 1
ATOM 1580 C C . LYS A 1 197 ? -17.588 -8.846 3.211 1.00 85.06 197 LYS A C 1
ATOM 1582 O O . LYS A 1 197 ? -16.974 -7.950 3.790 1.00 85.06 197 LYS A O 1
ATOM 1587 N N . HIS A 1 198 ? -17.499 -10.119 3.579 1.00 84.81 198 HIS A N 1
ATOM 1588 C CA . HIS A 1 198 ? -16.611 -10.597 4.637 1.00 84.81 198 HIS A CA 1
ATOM 1589 C C . HIS A 1 198 ? -15.403 -11.303 4.033 1.00 84.81 198 HIS A C 1
ATOM 1591 O O . HIS A 1 198 ? -15.538 -11.967 3.005 1.00 84.81 198 HIS A O 1
ATOM 1597 N N . ALA A 1 199 ? -14.272 -11.225 4.736 1.00 90.06 199 ALA A N 1
ATOM 1598 C CA . ALA A 1 199 ? -13.083 -11.982 4.389 1.00 90.06 199 ALA A CA 1
ATOM 1599 C C . ALA A 1 199 ? -13.362 -13.491 4.348 1.00 90.06 199 ALA A C 1
ATOM 1601 O O . ALA A 1 199 ? -13.894 -14.060 5.311 1.00 90.06 199 ALA A O 1
ATOM 1602 N N . ASP A 1 200 ? -12.990 -14.130 3.239 1.00 91.81 200 ASP A N 1
ATOM 1603 C CA . ASP A 1 200 ? -13.091 -15.578 3.077 1.00 91.81 200 ASP A CA 1
ATOM 1604 C C . ASP A 1 200 ? -11.973 -16.324 3.832 1.00 91.81 200 ASP A C 1
ATOM 1606 O O . ASP A 1 200 ? -11.066 -15.734 4.425 1.00 91.81 200 ASP A O 1
ATOM 1610 N N . ARG A 1 201 ? -12.032 -17.661 3.827 1.00 93.88 201 ARG A N 1
ATOM 1611 C CA . ARG A 1 201 ? -11.055 -18.498 4.537 1.00 93.88 201 ARG A CA 1
ATOM 1612 C C . ARG A 1 201 ? -9.620 -18.295 4.035 1.00 93.88 201 ARG A C 1
ATOM 1614 O O . ARG A 1 201 ? -8.700 -18.359 4.846 1.00 93.88 201 ARG A O 1
ATOM 1621 N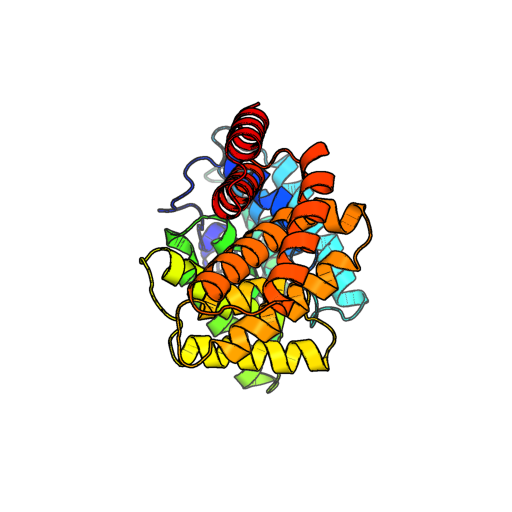 N . VAL A 1 202 ? -9.430 -18.080 2.733 1.00 93.38 202 VAL A N 1
ATOM 1622 C CA . VAL A 1 202 ? -8.100 -17.898 2.129 1.00 93.38 202 VAL A CA 1
ATOM 1623 C C . VAL A 1 202 ? -7.514 -16.571 2.591 1.00 93.38 202 VAL A C 1
ATOM 1625 O O . VAL A 1 202 ? -6.377 -16.512 3.050 1.00 93.38 202 VAL A O 1
ATOM 1628 N N . GLN A 1 203 ? -8.314 -15.512 2.553 1.00 94.50 203 GLN A N 1
ATOM 1629 C CA . GLN A 1 203 ? -7.897 -14.202 3.012 1.00 94.50 203 GLN A CA 1
ATOM 1630 C C . GLN A 1 203 ? -7.599 -14.174 4.517 1.00 94.50 203 GLN A C 1
ATOM 1632 O O . GLN A 1 203 ? -6.606 -13.578 4.934 1.00 94.50 203 GLN A O 1
ATOM 1637 N N . LEU A 1 204 ? -8.426 -14.827 5.336 1.00 95.94 204 LEU A N 1
ATOM 1638 C CA . LEU A 1 204 ? -8.192 -14.945 6.779 1.00 95.94 204 LEU A CA 1
ATOM 1639 C C . LEU A 1 204 ? -6.882 -15.687 7.085 1.00 95.94 204 LEU A C 1
ATOM 1641 O O . LEU A 1 204 ? -6.146 -15.283 7.987 1.00 95.94 204 LEU A O 1
ATOM 1645 N N . ASP A 1 205 ? -6.569 -16.742 6.326 1.00 96.56 205 ASP A N 1
ATOM 1646 C CA . ASP A 1 205 ? -5.296 -17.457 6.455 1.00 96.56 205 ASP A CA 1
ATOM 1647 C C . ASP A 1 205 ? -4.097 -16.562 6.116 1.00 96.56 205 ASP A C 1
ATOM 1649 O O . ASP A 1 205 ? -3.127 -16.526 6.875 1.00 96.56 205 ASP A O 1
ATOM 1653 N N . LEU A 1 206 ? -4.190 -15.787 5.030 1.00 96.88 206 LEU A N 1
ATOM 1654 C CA . LEU A 1 206 ? -3.145 -14.845 4.624 1.00 96.88 206 LEU A CA 1
ATOM 1655 C C . LEU A 1 206 ? -2.872 -13.799 5.703 1.00 96.88 206 LEU A C 1
ATOM 1657 O O . LEU A 1 206 ? -1.718 -13.603 6.081 1.00 96.88 206 LEU A O 1
ATOM 1661 N N . TRP A 1 207 ? -3.915 -13.166 6.247 1.00 97.69 207 TRP A N 1
ATOM 1662 C CA . TRP A 1 207 ? -3.747 -12.183 7.316 1.00 97.69 207 TRP A CA 1
ATOM 1663 C C . TRP A 1 207 ? -3.121 -12.782 8.577 1.00 97.69 207 TRP A C 1
ATOM 1665 O O . TRP A 1 207 ? -2.246 -12.162 9.183 1.00 97.69 207 TRP A O 1
ATOM 1675 N N . ARG A 1 208 ? -3.544 -13.990 8.973 1.00 97.62 208 ARG A N 1
ATOM 1676 C CA . ARG A 1 208 ? -2.957 -14.711 10.109 1.00 97.62 208 ARG A CA 1
ATOM 1677 C C . ARG A 1 208 ? -1.473 -14.989 9.874 1.00 97.62 208 ARG A C 1
ATOM 1679 O O . ARG A 1 208 ? -0.657 -14.612 10.704 1.00 97.62 208 ARG A O 1
ATOM 1686 N N . ARG A 1 209 ? -1.117 -15.580 8.732 1.00 96.62 209 ARG A N 1
ATOM 1687 C CA . ARG A 1 209 ? 0.280 -15.898 8.399 1.00 96.62 209 ARG A CA 1
ATOM 1688 C C . ARG A 1 209 ? 1.143 -14.643 8.304 1.00 96.62 209 ARG A C 1
ATOM 1690 O O . ARG A 1 209 ? 2.268 -14.646 8.793 1.00 96.62 209 ARG A O 1
ATOM 1697 N N . ALA A 1 210 ? 0.619 -13.567 7.712 1.00 96.94 210 ALA A N 1
ATOM 1698 C CA . ALA A 1 210 ? 1.296 -12.276 7.681 1.00 96.94 210 ALA A CA 1
ATOM 1699 C C . ALA A 1 210 ? 1.541 -11.755 9.104 1.00 96.94 210 ALA A C 1
ATOM 1701 O O . ALA A 1 210 ? 2.657 -11.352 9.413 1.00 96.94 210 ALA A O 1
ATOM 1702 N N . LYS A 1 211 ? 0.540 -11.824 9.991 1.00 97.69 211 LYS A N 1
ATOM 1703 C CA . LYS A 1 211 ? 0.699 -11.443 11.400 1.00 97.69 211 LYS A CA 1
ATOM 1704 C C . LYS A 1 211 ? 1.791 -12.276 12.076 1.00 97.69 211 LYS A C 1
ATOM 1706 O O . LYS A 1 211 ? 2.690 -11.690 12.663 1.00 97.69 211 LYS A O 1
ATOM 1711 N N . ASP A 1 212 ? 1.753 -13.600 11.948 1.00 96.31 212 ASP A N 1
ATOM 1712 C CA . ASP A 1 212 ? 2.705 -14.501 12.611 1.00 96.31 212 ASP A CA 1
ATOM 1713 C C . ASP A 1 212 ? 4.154 -14.230 12.164 1.00 96.31 212 ASP A C 1
ATOM 1715 O O . ASP A 1 212 ? 5.063 -14.104 12.988 1.00 96.31 212 ASP A O 1
ATOM 1719 N N . VAL A 1 213 ? 4.380 -14.089 10.851 1.00 94.44 213 VAL A N 1
ATOM 1720 C CA . VAL A 1 213 ? 5.706 -13.769 10.293 1.00 94.44 213 VAL A CA 1
ATOM 1721 C C . VAL A 1 213 ? 6.138 -12.356 10.687 1.00 94.44 213 VAL A C 1
ATOM 1723 O O . VAL A 1 213 ? 7.287 -12.150 11.080 1.00 94.44 213 VAL A O 1
ATOM 1726 N N . GLY A 1 214 ? 5.226 -11.388 10.587 1.00 95.00 214 GLY A N 1
ATOM 1727 C CA . GLY A 1 214 ? 5.494 -9.985 10.872 1.00 95.00 214 GLY A CA 1
ATOM 1728 C C . GLY A 1 214 ? 5.805 -9.729 12.343 1.00 95.00 214 GLY A C 1
ATOM 1729 O O . GLY A 1 214 ? 6.749 -9.005 12.634 1.00 95.00 214 GLY A O 1
ATOM 1730 N N . GLU A 1 215 ? 5.074 -10.345 13.275 1.00 95.56 215 GLU A N 1
ATOM 1731 C CA . GLU A 1 215 ? 5.317 -10.199 14.716 1.00 95.56 215 GLU A CA 1
ATOM 1732 C C . GLU A 1 215 ? 6.645 -10.850 15.109 1.00 95.56 215 GLU A C 1
ATOM 1734 O O . GLU A 1 215 ? 7.431 -10.240 15.830 1.00 95.56 215 GLU A O 1
ATOM 1739 N N . LYS A 1 216 ? 6.955 -12.035 14.563 1.00 94.25 216 LYS A N 1
ATOM 1740 C CA . LYS A 1 216 ? 8.235 -12.716 14.808 1.00 94.25 216 LYS A CA 1
ATOM 1741 C C . LYS A 1 216 ? 9.442 -11.898 14.337 1.00 94.25 216 LYS A C 1
ATOM 1743 O O . LYS A 1 216 ? 10.494 -11.961 14.965 1.00 94.25 216 LYS A O 1
ATOM 1748 N N . LYS A 1 217 ? 9.305 -11.169 13.225 1.00 91.06 217 LYS A N 1
ATOM 1749 C CA . LYS A 1 217 ? 10.374 -10.345 12.636 1.00 91.06 217 LYS A CA 1
ATOM 1750 C C . LYS A 1 217 ? 10.328 -8.868 13.063 1.00 91.06 217 LYS A C 1
ATOM 1752 O O . LYS A 1 217 ? 11.172 -8.102 12.617 1.00 91.06 217 LYS A O 1
ATOM 1757 N N . GLY A 1 218 ? 9.355 -8.449 13.877 1.00 92.31 218 GLY A N 1
ATOM 1758 C CA . GLY A 1 218 ? 9.191 -7.042 14.265 1.00 92.31 218 GLY A CA 1
ATOM 1759 C C . GLY A 1 218 ? 8.784 -6.101 13.118 1.00 92.31 218 GLY A C 1
ATOM 1760 O O . GLY A 1 218 ? 9.076 -4.914 13.173 1.00 92.31 218 GLY A O 1
ATOM 1761 N N . LEU A 1 219 ? 8.117 -6.614 12.078 1.00 91.88 219 LEU A N 1
ATOM 1762 C CA . LEU A 1 219 ? 7.754 -5.865 10.862 1.00 91.88 219 LEU A CA 1
ATOM 1763 C C . LEU A 1 219 ? 6.320 -5.306 10.874 1.00 91.88 219 LEU A C 1
ATOM 1765 O O . LEU A 1 219 ? 5.937 -4.538 9.991 1.00 91.88 219 LEU A O 1
ATOM 1769 N N . THR A 1 220 ? 5.486 -5.701 11.840 1.00 94.12 220 THR A N 1
ATOM 1770 C CA . THR A 1 220 ? 4.100 -5.215 11.920 1.00 94.12 220 THR A CA 1
ATOM 1771 C C . THR A 1 220 ? 4.022 -3.768 12.393 1.00 94.12 220 THR A C 1
ATOM 1773 O O . THR A 1 220 ? 4.661 -3.407 13.377 1.00 94.12 220 THR A O 1
ATOM 1776 N N . THR A 1 221 ? 3.143 -2.979 11.780 1.00 93.75 221 THR A N 1
ATOM 1777 C CA . THR A 1 221 ? 2.914 -1.563 12.111 1.00 93.75 221 THR A CA 1
ATOM 1778 C C . THR A 1 221 ? 1.465 -1.304 12.533 1.00 93.75 221 THR A C 1
ATOM 1780 O O . THR A 1 221 ? 0.598 -2.164 12.358 1.00 93.75 221 THR A O 1
ATOM 1783 N N . ALA A 1 222 ? 1.167 -0.100 13.037 1.00 95.94 222 ALA A N 1
ATOM 1784 C CA . ALA A 1 222 ? -0.212 0.328 13.301 1.00 95.94 222 ALA A CA 1
ATOM 1785 C C . ALA A 1 222 ? -1.107 0.172 12.053 1.00 95.94 222 ALA A C 1
ATOM 1787 O O . ALA A 1 222 ? -2.211 -0.367 12.139 1.00 95.94 222 ALA A O 1
ATOM 1788 N N . THR A 1 223 ? -0.581 0.527 10.876 1.00 95.19 223 THR A N 1
ATOM 1789 C CA . THR A 1 223 ? -1.244 0.363 9.573 1.00 95.19 223 THR A CA 1
ATOM 1790 C C . THR A 1 223 ? -1.609 -1.089 9.274 1.00 95.19 223 THR A C 1
ATOM 1792 O O . THR A 1 223 ? -2.718 -1.356 8.813 1.00 95.19 223 THR A O 1
ATOM 1795 N N . PHE A 1 224 ? -0.713 -2.042 9.558 1.00 96.31 224 PHE A N 1
ATOM 1796 C CA . PHE A 1 224 ? -0.999 -3.468 9.374 1.00 96.31 224 PHE A CA 1
ATOM 1797 C C . PHE A 1 224 ? -2.194 -3.911 10.229 1.00 96.31 224 PHE A C 1
ATOM 1799 O O . PHE A 1 224 ? -3.147 -4.495 9.708 1.00 96.31 224 PHE A O 1
ATOM 1806 N N . TYR A 1 225 ? -2.167 -3.602 11.529 1.00 98.31 225 TYR A N 1
ATOM 1807 C CA . TYR A 1 225 ? -3.226 -4.008 12.456 1.00 98.31 225 TYR A CA 1
ATOM 1808 C C . TYR A 1 225 ? -4.569 -3.350 12.127 1.00 98.31 225 TYR A C 1
ATOM 1810 O O . TYR A 1 225 ? -5.592 -4.034 12.138 1.00 98.31 225 TYR A O 1
ATOM 1818 N N . ALA A 1 226 ? -4.567 -2.064 11.765 1.00 97.94 226 ALA A N 1
ATOM 1819 C CA . ALA A 1 226 ? -5.766 -1.346 11.345 1.00 97.94 226 ALA A CA 1
ATOM 1820 C C . ALA A 1 226 ? -6.379 -1.974 10.083 1.00 97.94 226 ALA A C 1
ATOM 1822 O O . ALA A 1 226 ? -7.566 -2.302 10.064 1.00 97.94 226 ALA A O 1
ATOM 1823 N N . ASN A 1 227 ? -5.566 -2.225 9.051 1.00 97.19 227 ASN A N 1
ATOM 1824 C CA . ASN A 1 227 ? -6.039 -2.847 7.814 1.00 97.19 227 ASN A CA 1
ATOM 1825 C C . ASN A 1 227 ? -6.585 -4.261 8.035 1.00 97.19 227 ASN A C 1
ATOM 1827 O O . ASN A 1 227 ? -7.601 -4.617 7.429 1.00 97.19 227 ASN A O 1
ATOM 1831 N N . TYR A 1 228 ? -5.948 -5.051 8.905 1.00 98.12 228 TYR A N 1
ATOM 1832 C CA . TYR A 1 228 ? -6.455 -6.372 9.261 1.00 98.12 228 TYR A CA 1
ATOM 1833 C C . TYR A 1 228 ? -7.797 -6.251 9.998 1.00 98.12 228 TYR A C 1
ATOM 1835 O O . TYR A 1 228 ? -8.769 -6.891 9.597 1.00 98.12 228 TYR A O 1
ATOM 1843 N N . ALA A 1 229 ? -7.896 -5.377 11.007 1.00 97.62 229 ALA A N 1
ATOM 1844 C CA . ALA A 1 229 ? -9.143 -5.138 11.735 1.00 97.62 229 ALA A CA 1
ATOM 1845 C C . ALA A 1 229 ? -10.291 -4.746 10.790 1.00 97.62 229 ALA A C 1
ATOM 1847 O O . ALA A 1 229 ? -11.387 -5.300 10.892 1.00 97.62 229 ALA A O 1
ATOM 1848 N N . GLU A 1 230 ? -10.030 -3.854 9.830 1.00 96.00 230 GLU A N 1
ATOM 1849 C CA . GLU A 1 230 ? -11.013 -3.441 8.829 1.00 96.00 230 GLU A CA 1
ATOM 1850 C C . GLU A 1 230 ? -11.449 -4.596 7.923 1.00 96.00 230 GLU A C 1
ATOM 1852 O O . GLU A 1 230 ? -12.640 -4.746 7.649 1.00 96.00 230 GLU A O 1
ATOM 1857 N N . ALA A 1 231 ? -10.507 -5.431 7.472 1.00 95.88 231 ALA A N 1
ATOM 1858 C CA . ALA A 1 231 ? -10.795 -6.551 6.577 1.00 95.88 231 ALA A CA 1
ATOM 1859 C C . ALA A 1 231 ? -11.755 -7.578 7.201 1.00 95.88 231 ALA A C 1
ATOM 1861 O O . ALA A 1 231 ? -12.554 -8.193 6.494 1.00 95.88 231 ALA A O 1
ATOM 1862 N N . ILE A 1 232 ? -11.709 -7.748 8.525 1.00 95.62 232 ILE A N 1
ATOM 1863 C CA . ILE A 1 232 ? -12.561 -8.701 9.251 1.00 95.62 232 ILE A CA 1
ATOM 1864 C C . ILE A 1 232 ? -13.736 -8.045 9.982 1.00 95.62 232 ILE A C 1
ATOM 1866 O O . ILE A 1 232 ? -14.497 -8.748 10.646 1.00 95.62 232 ILE A O 1
ATOM 1870 N N . LEU A 1 233 ? -13.914 -6.726 9.850 1.00 93.75 233 LEU A N 1
ATOM 1871 C CA . LEU A 1 233 ? -14.860 -5.922 10.634 1.00 93.75 233 LEU A CA 1
ATOM 1872 C C . LEU A 1 233 ? -16.284 -6.485 10.640 1.00 93.75 233 LEU A C 1
ATOM 1874 O O . LEU A 1 233 ? -16.975 -6.492 11.659 1.00 93.75 233 LEU A O 1
ATOM 1878 N N . HIS A 1 234 ? -16.731 -6.960 9.482 1.00 89.94 234 HIS A N 1
ATOM 1879 C CA . HIS A 1 234 ? -18.093 -7.440 9.296 1.00 89.94 234 HIS A CA 1
ATOM 1880 C C . HIS A 1 234 ? -18.265 -8.935 9.618 1.00 89.94 234 HIS A C 1
ATOM 1882 O O . HIS A 1 234 ? -19.393 -9.420 9.660 1.00 89.94 234 HIS A O 1
ATOM 1888 N N . ASN A 1 235 ? -17.183 -9.660 9.921 1.00 90.25 235 ASN A N 1
ATOM 1889 C CA . ASN A 1 235 ? -17.240 -11.074 10.268 1.00 90.25 235 ASN A CA 1
ATOM 1890 C C . ASN A 1 235 ? -17.469 -11.265 11.779 1.00 90.25 235 ASN A C 1
ATOM 1892 O O . ASN A 1 235 ? -16.546 -11.173 12.589 1.00 90.25 235 ASN A O 1
ATOM 1896 N N . TYR A 1 236 ? -18.714 -11.570 12.163 1.00 87.50 236 TYR A N 1
ATOM 1897 C CA . TYR A 1 236 ? -19.136 -11.687 13.568 1.00 87.50 236 TYR A CA 1
ATOM 1898 C C . TYR A 1 236 ? -18.342 -12.726 14.379 1.00 87.50 236 TYR A C 1
ATOM 1900 O O . TYR A 1 236 ? -18.169 -12.567 15.584 1.00 87.50 236 TYR A O 1
ATOM 1908 N N . ARG A 1 237 ? -17.819 -13.777 13.730 1.00 91.25 237 ARG A N 1
ATOM 1909 C CA . ARG A 1 237 ? -17.018 -14.817 14.403 1.00 91.25 237 ARG A CA 1
ATOM 1910 C C . ARG A 1 237 ? -15.667 -14.295 14.884 1.00 91.25 237 ARG A C 1
ATOM 1912 O O . ARG A 1 237 ? -15.077 -14.877 15.784 1.00 91.25 237 ARG A O 1
ATOM 1919 N N . TYR A 1 238 ? -15.194 -13.198 14.297 1.00 93.25 238 TYR A N 1
ATOM 1920 C CA . TYR A 1 238 ? -13.898 -12.600 14.595 1.00 93.25 238 TYR A CA 1
ATOM 1921 C C . TYR A 1 238 ? -14.021 -11.241 15.292 1.00 93.25 238 TYR A C 1
ATOM 1923 O O . TYR A 1 238 ? -13.048 -10.495 15.329 1.00 93.25 238 TYR A O 1
ATOM 1931 N N . SER A 1 239 ? -15.174 -10.899 15.881 1.00 91.94 239 SER A N 1
ATOM 1932 C CA . SER A 1 239 ? -15.361 -9.593 16.533 1.00 91.94 239 SER A CA 1
ATOM 1933 C C . SER A 1 239 ? -14.359 -9.324 17.663 1.00 91.94 239 SER A C 1
ATOM 1935 O O . SER A 1 239 ? -13.831 -8.220 17.737 1.00 91.94 239 SER A O 1
ATOM 1937 N N . SER A 1 240 ? -14.021 -10.329 18.481 1.00 94.06 240 SER A N 1
ATOM 1938 C CA . SER A 1 240 ? -12.998 -10.182 19.531 1.00 94.06 240 SER A CA 1
ATOM 1939 C C . SER A 1 240 ? -11.594 -9.954 18.953 1.00 94.06 240 SER A C 1
ATOM 1941 O O . SER A 1 240 ? -10.868 -9.082 19.424 1.00 94.06 240 SER A O 1
ATOM 1943 N N . LEU A 1 241 ? -11.231 -10.667 17.878 1.00 96.75 241 LEU A N 1
ATOM 1944 C CA . LEU A 1 241 ? -9.961 -10.447 17.180 1.00 96.75 241 LEU A CA 1
ATOM 1945 C C . LEU A 1 241 ? -9.915 -9.054 16.536 1.00 96.75 241 LEU A C 1
ATOM 1947 O O . LEU A 1 241 ? -8.919 -8.354 16.677 1.00 96.75 241 LEU A O 1
ATOM 1951 N N . CYS A 1 242 ? -10.990 -8.641 15.861 1.00 96.50 242 CYS A N 1
ATOM 1952 C CA . CYS A 1 242 ? -11.126 -7.315 15.255 1.00 96.50 242 CYS A CA 1
ATOM 1953 C C . CYS A 1 242 ? -10.911 -6.209 16.293 1.00 96.50 242 CYS A C 1
ATOM 1955 O O . CYS A 1 242 ? -10.121 -5.296 16.061 1.00 96.50 242 CYS A O 1
ATOM 1957 N N . GLN A 1 243 ? -11.544 -6.346 17.462 1.00 95.75 243 GLN A N 1
ATOM 1958 C CA . GLN A 1 243 ? -11.360 -5.435 18.584 1.00 95.75 243 GLN A CA 1
ATOM 1959 C C . GLN A 1 243 ? -9.892 -5.374 19.027 1.00 95.75 243 GLN A C 1
ATOM 1961 O O . GLN A 1 243 ? -9.318 -4.290 19.057 1.00 95.75 243 GLN A O 1
ATOM 1966 N N . GLY A 1 244 ? -9.264 -6.520 19.312 1.00 96.81 244 GLY A N 1
ATOM 1967 C CA . GLY A 1 244 ? -7.872 -6.553 19.773 1.00 96.81 244 GLY A CA 1
ATOM 1968 C C . GLY A 1 244 ? -6.875 -5.993 18.750 1.00 96.81 244 GLY A C 1
ATOM 1969 O O . GLY A 1 244 ? -5.903 -5.338 19.121 1.00 96.81 244 GLY A O 1
ATOM 1970 N N . LEU A 1 245 ? -7.124 -6.199 17.452 1.00 98.19 245 LEU A N 1
ATOM 1971 C CA . LEU A 1 245 ? -6.321 -5.605 16.378 1.00 98.19 245 LEU A CA 1
ATOM 1972 C C . LEU A 1 245 ? -6.484 -4.078 16.329 1.00 98.19 245 LEU A C 1
ATOM 1974 O O . LEU A 1 245 ? -5.484 -3.372 16.221 1.00 98.19 245 LEU A O 1
ATOM 1978 N N . ALA A 1 246 ? -7.713 -3.568 16.445 1.00 97.19 246 ALA A N 1
ATOM 1979 C CA . ALA A 1 246 ? -7.982 -2.130 16.462 1.00 97.19 246 ALA A CA 1
ATOM 1980 C C . ALA A 1 246 ? -7.370 -1.444 17.693 1.00 97.19 246 ALA A C 1
ATOM 1982 O O . ALA A 1 246 ? -6.756 -0.390 17.563 1.00 97.19 246 ALA A O 1
ATOM 1983 N N . GLU A 1 247 ? -7.468 -2.062 18.874 1.00 97.00 247 GLU A N 1
ATOM 1984 C CA . GLU A 1 247 ? -6.821 -1.579 20.101 1.00 97.00 247 GLU A CA 1
ATOM 1985 C C . GLU A 1 247 ? -5.293 -1.546 19.955 1.00 97.00 247 GLU A C 1
ATOM 1987 O O . GLU A 1 247 ? -4.656 -0.553 20.306 1.00 97.00 247 GLU A O 1
ATOM 1992 N N . LYS A 1 248 ? -4.690 -2.594 19.378 1.00 97.62 248 LYS A N 1
ATOM 1993 C CA . LYS A 1 248 ? -3.242 -2.635 19.129 1.00 97.62 248 LYS A CA 1
ATOM 1994 C C . LYS A 1 248 ? -2.805 -1.554 18.137 1.00 97.62 248 LYS A C 1
ATOM 1996 O O . LYS A 1 248 ? -1.811 -0.879 18.387 1.00 97.62 248 LYS A O 1
ATOM 2001 N N . ALA A 1 249 ? -3.555 -1.357 17.050 1.00 98.12 249 ALA A N 1
ATOM 2002 C CA . ALA A 1 249 ? -3.300 -0.288 16.086 1.00 98.12 249 ALA A CA 1
ATOM 2003 C C . ALA A 1 249 ? -3.384 1.100 16.741 1.00 98.12 249 ALA A C 1
ATOM 2005 O O . ALA A 1 249 ? -2.482 1.916 16.566 1.00 98.12 249 ALA A O 1
ATOM 2006 N N . ALA A 1 250 ? -4.434 1.335 17.531 1.00 97.62 250 ALA A N 1
ATOM 2007 C CA . ALA A 1 250 ? -4.670 2.579 18.254 1.00 97.62 250 ALA A CA 1
ATOM 2008 C C . ALA A 1 250 ? -3.544 2.909 19.235 1.00 97.62 250 ALA A C 1
ATOM 2010 O O . ALA A 1 250 ? -3.030 4.021 19.234 1.00 97.62 250 ALA A O 1
ATOM 2011 N N . ASN A 1 251 ? -3.138 1.937 20.053 1.00 96.62 251 ASN A N 1
ATOM 2012 C CA . ASN A 1 251 ? -2.093 2.139 21.051 1.00 96.62 251 ASN A CA 1
ATOM 2013 C C . ASN A 1 251 ? -0.734 2.428 20.405 1.00 96.62 251 ASN A C 1
ATOM 2015 O O . ASN A 1 251 ? -0.003 3.282 20.899 1.00 96.62 251 ASN A O 1
ATOM 2019 N N . LEU A 1 252 ? -0.413 1.753 19.294 1.00 96.94 252 LEU A N 1
ATOM 2020 C CA . LEU A 1 252 ? 0.794 2.053 18.522 1.00 96.94 252 LEU A CA 1
ATOM 2021 C C . LEU A 1 252 ? 0.747 3.473 17.953 1.00 96.94 252 LEU A C 1
ATOM 2023 O O . LEU A 1 252 ? 1.720 4.199 18.094 1.00 96.94 252 LEU A O 1
ATOM 2027 N N . LEU A 1 253 ? -0.380 3.872 17.358 1.00 96.88 253 LEU A N 1
ATOM 2028 C CA . LEU A 1 253 ? -0.561 5.205 16.779 1.00 96.88 253 LEU A CA 1
ATOM 2029 C C . LEU A 1 253 ? -0.463 6.320 17.831 1.00 96.88 253 LEU A C 1
ATOM 2031 O O . LEU A 1 253 ? 0.248 7.296 17.632 1.00 96.88 253 LEU A O 1
ATOM 2035 N N . LEU A 1 254 ? -1.123 6.160 18.980 1.00 96.12 254 LEU A N 1
ATOM 2036 C CA . LEU A 1 254 ? -1.095 7.149 20.064 1.00 96.12 254 LEU A CA 1
ATOM 2037 C C . LEU A 1 254 ? 0.306 7.329 20.672 1.00 96.12 254 LEU A C 1
ATOM 2039 O O . LEU A 1 254 ? 0.586 8.392 21.223 1.00 96.12 254 LEU A O 1
ATOM 2043 N N . GLY A 1 255 ? 1.156 6.300 20.587 1.00 95.38 255 GLY A N 1
ATOM 2044 C CA . GLY A 1 255 ? 2.542 6.323 21.058 1.00 95.38 255 GLY A CA 1
ATOM 2045 C C . GLY A 1 255 ? 3.564 6.845 20.043 1.00 95.38 255 GLY A C 1
ATOM 2046 O O . GLY A 1 255 ? 4.740 6.926 20.387 1.00 95.38 255 GLY A O 1
ATOM 2047 N N . MET A 1 256 ? 3.145 7.167 18.815 1.00 95.75 256 MET A N 1
ATOM 2048 C CA . MET A 1 256 ? 4.010 7.770 17.797 1.00 95.75 256 MET A CA 1
ATOM 2049 C C . MET A 1 256 ? 4.328 9.231 18.123 1.00 95.75 256 MET A C 1
ATOM 2051 O O . MET A 1 256 ? 3.577 9.907 18.833 1.00 95.75 256 MET A O 1
ATOM 2055 N N . ASP A 1 257 ? 5.434 9.729 17.575 1.00 95.25 257 ASP A N 1
ATOM 2056 C CA . ASP A 1 257 ? 5.726 11.159 17.603 1.00 95.25 257 ASP A CA 1
ATOM 2057 C C . ASP A 1 257 ? 4.771 11.955 16.691 1.00 95.25 257 ASP A C 1
ATOM 2059 O O . ASP A 1 257 ? 3.969 11.398 15.934 1.00 95.25 257 ASP A O 1
ATOM 2063 N N . LYS A 1 258 ? 4.829 13.287 16.796 1.00 92.56 258 LYS A N 1
ATOM 2064 C CA . LYS A 1 258 ? 3.923 14.184 16.071 1.00 92.56 258 LYS A CA 1
ATOM 2065 C C . LYS A 1 258 ? 4.028 14.008 14.550 1.00 92.56 258 LYS A C 1
ATOM 2067 O O . LYS A 1 258 ? 3.005 13.888 13.884 1.00 92.56 258 LYS A O 1
ATOM 2072 N N . GLU A 1 259 ? 5.243 13.938 14.014 1.00 90.50 259 GLU A N 1
ATOM 2073 C CA . GLU A 1 259 ? 5.478 13.829 12.569 1.00 90.50 259 GLU A CA 1
ATOM 2074 C C . GLU A 1 259 ? 4.935 12.500 12.017 1.00 90.50 259 GLU A C 1
ATOM 2076 O O . GLU A 1 259 ? 4.261 12.454 10.985 1.00 90.50 259 GLU A O 1
ATOM 2081 N N . GLN A 1 260 ? 5.150 11.404 12.744 1.00 91.19 260 GLN A N 1
ATOM 2082 C CA . GLN A 1 260 ? 4.620 10.088 12.397 1.00 91.19 260 GLN A CA 1
ATOM 2083 C C . GLN A 1 260 ? 3.086 10.047 12.413 1.00 91.19 260 GLN A C 1
ATOM 2085 O O . GLN A 1 260 ? 2.478 9.405 11.546 1.00 91.19 260 GLN A O 1
ATOM 2090 N N . LYS A 1 261 ? 2.445 10.730 13.370 1.00 93.31 261 LYS A N 1
ATOM 2091 C CA . LYS A 1 261 ? 0.979 10.842 13.443 1.00 93.31 261 LYS A CA 1
ATOM 2092 C C . LYS A 1 261 ? 0.408 11.596 12.249 1.00 93.31 261 LYS A C 1
ATOM 2094 O O . LYS A 1 261 ? -0.537 11.108 11.626 1.00 93.31 261 LYS A O 1
ATOM 2099 N N . GLU A 1 262 ? 1.023 12.718 11.879 1.00 90.62 262 GLU A N 1
ATOM 2100 C CA . GLU A 1 262 ? 0.636 13.525 10.714 1.00 90.62 262 GLU A CA 1
ATOM 2101 C C . GLU A 1 262 ? 0.673 12.703 9.414 1.00 90.62 262 GLU A C 1
ATOM 2103 O O . GLU A 1 262 ? -0.215 12.810 8.568 1.00 90.62 262 GLU A O 1
ATOM 2108 N N . GLN A 1 263 ? 1.630 11.782 9.290 1.00 87.56 263 GLN A N 1
ATOM 2109 C CA . GLN A 1 263 ? 1.743 10.877 8.139 1.00 87.56 263 GLN A CA 1
ATOM 2110 C C . GLN A 1 263 ? 0.789 9.663 8.199 1.00 87.56 263 GLN A C 1
ATOM 2112 O O . GLN A 1 263 ? 0.611 8.957 7.199 1.00 87.56 263 GLN A O 1
ATOM 2117 N N . SER A 1 264 ? 0.133 9.428 9.341 1.00 91.44 264 SER A N 1
ATOM 2118 C CA . SER A 1 264 ? -0.655 8.223 9.646 1.00 91.44 264 SER A CA 1
ATOM 2119 C C . SER A 1 264 ? -2.175 8.439 9.656 1.00 91.44 264 SER A C 1
ATOM 2121 O O . SER A 1 264 ? -2.911 7.601 10.179 1.00 91.44 264 SER A O 1
ATOM 2123 N N . GLN A 1 265 ? -2.680 9.497 9.012 1.00 91.81 265 GLN A N 1
ATOM 2124 C CA . GLN A 1 265 ? -4.118 9.819 8.875 1.00 91.81 265 GLN A CA 1
ATOM 2125 C C . GLN A 1 265 ? -4.996 8.607 8.509 1.00 91.81 265 GLN A C 1
ATOM 2127 O O . GLN A 1 265 ? -6.059 8.390 9.088 1.00 91.81 265 GLN A O 1
ATOM 2132 N N . VAL A 1 266 ? -4.529 7.747 7.595 1.00 91.19 266 VAL A N 1
ATOM 2133 C CA . VAL A 1 266 ? -5.266 6.539 7.179 1.00 91.19 266 VAL A CA 1
ATOM 2134 C C . VAL A 1 266 ? -5.527 5.569 8.340 1.00 91.19 266 VAL A C 1
ATOM 2136 O O . VAL A 1 266 ? -6.560 4.902 8.367 1.00 91.19 266 VAL A O 1
ATOM 2139 N N . VAL A 1 267 ? -4.617 5.500 9.315 1.00 95.31 267 VAL A N 1
ATOM 2140 C CA . VAL A 1 267 ? -4.758 4.644 10.497 1.00 95.31 267 VAL A CA 1
ATOM 2141 C C . VAL A 1 267 ? -5.856 5.193 11.405 1.00 95.31 267 VAL A C 1
ATOM 2143 O O . VAL A 1 267 ? -6.700 4.412 11.842 1.00 95.31 267 VAL A O 1
ATOM 2146 N N . TYR A 1 268 ? -5.920 6.515 11.616 1.00 96.12 268 TYR A N 1
ATOM 2147 C CA . TYR A 1 268 ? -7.033 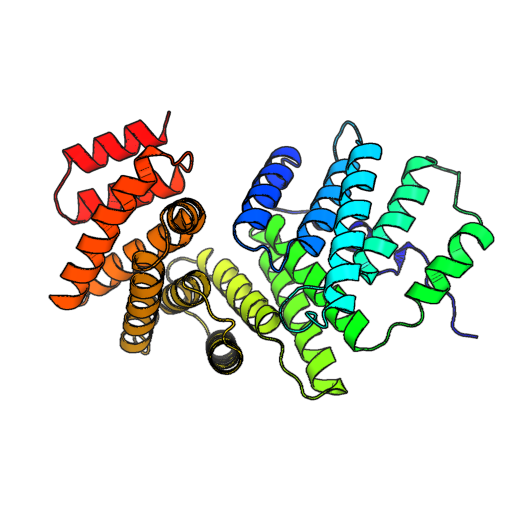7.143 12.340 1.00 96.12 268 TYR A CA 1
ATOM 2148 C C . TYR A 1 268 ? -8.371 6.846 11.668 1.00 96.12 268 TYR A C 1
ATOM 2150 O O . TYR A 1 268 ? -9.289 6.377 12.341 1.00 96.12 268 TYR A O 1
ATOM 2158 N N . ILE A 1 269 ? -8.465 7.042 10.345 1.00 95.50 269 ILE A N 1
ATOM 2159 C CA . ILE A 1 269 ? -9.699 6.798 9.582 1.00 95.50 269 ILE A CA 1
ATOM 2160 C C . ILE A 1 269 ? -10.207 5.377 9.839 1.00 95.50 269 ILE A C 1
ATOM 2162 O O . ILE A 1 269 ? -11.372 5.159 10.181 1.00 95.50 269 ILE A O 1
ATOM 2166 N N . ILE A 1 270 ? -9.319 4.394 9.690 1.00 96.00 270 ILE A N 1
ATOM 2167 C CA . ILE A 1 270 ? -9.680 2.988 9.841 1.00 96.00 270 ILE A CA 1
ATOM 2168 C C . ILE A 1 270 ? -10.049 2.670 11.293 1.00 96.00 270 ILE A C 1
ATOM 2170 O O . ILE A 1 270 ? -11.089 2.053 11.533 1.00 96.00 270 ILE A O 1
ATOM 2174 N N . CYS A 1 271 ? -9.233 3.089 12.261 1.00 97.25 271 CYS A N 1
ATOM 2175 C CA . CYS A 1 271 ? -9.474 2.816 13.675 1.00 97.25 271 CYS A CA 1
ATOM 2176 C C . CYS A 1 271 ? -10.802 3.420 14.148 1.00 97.25 271 CYS A C 1
ATOM 2178 O O . CYS A 1 271 ? -11.613 2.697 14.729 1.00 97.25 271 CYS A O 1
ATOM 2180 N N . LEU A 1 272 ? -11.075 4.697 13.851 1.00 96.00 272 LEU A N 1
ATOM 2181 C CA . LEU A 1 272 ? -12.331 5.363 14.220 1.00 96.00 272 LEU A CA 1
ATOM 2182 C C . LEU A 1 272 ? -13.540 4.655 13.598 1.00 96.00 272 LEU A C 1
ATOM 2184 O O . LEU A 1 272 ? -14.484 4.295 14.308 1.00 96.00 272 LEU A O 1
ATOM 2188 N N . LYS A 1 273 ? -13.471 4.324 12.302 1.00 94.75 273 LYS A N 1
ATOM 2189 C CA . LYS A 1 273 ? -14.504 3.535 11.615 1.00 94.75 273 LYS A CA 1
ATOM 2190 C C . LYS A 1 273 ? -14.765 2.195 12.311 1.00 94.75 273 LYS A C 1
ATOM 2192 O O . LYS A 1 273 ? -15.929 1.822 12.501 1.00 94.75 273 LYS A O 1
ATOM 2197 N N . VAL A 1 274 ? -13.709 1.463 12.669 1.00 95.25 274 VAL A N 1
ATOM 2198 C CA . VAL A 1 274 ? -13.807 0.152 13.326 1.00 95.25 274 VAL A CA 1
ATOM 2199 C C . VAL A 1 274 ? -14.411 0.291 14.724 1.00 95.25 274 VAL A C 1
ATOM 2201 O O . VAL A 1 274 ? -15.389 -0.397 15.022 1.00 95.25 274 VAL A O 1
ATOM 2204 N N . PHE A 1 275 ? -13.917 1.210 15.560 1.00 95.12 275 PHE A N 1
ATOM 2205 C CA . PHE A 1 275 ? -14.462 1.425 16.905 1.00 95.12 275 PHE A CA 1
ATOM 2206 C C . PHE A 1 275 ? -15.927 1.852 16.870 1.00 95.12 275 PHE A C 1
ATOM 2208 O O . PHE A 1 275 ? -16.739 1.284 17.601 1.00 95.12 275 PHE A O 1
ATOM 2215 N N . ARG A 1 276 ? -16.301 2.775 15.975 1.00 92.19 276 ARG A N 1
ATOM 2216 C CA . ARG A 1 276 ? -17.697 3.190 15.793 1.00 92.19 276 ARG A CA 1
ATOM 2217 C C . ARG A 1 276 ? -18.597 2.009 15.434 1.00 92.19 276 ARG A C 1
ATOM 2219 O O . ARG A 1 276 ? -19.709 1.901 15.947 1.00 92.19 276 ARG A O 1
ATOM 2226 N N . TYR A 1 277 ? -18.133 1.100 14.577 1.00 92.00 277 TYR A N 1
ATOM 2227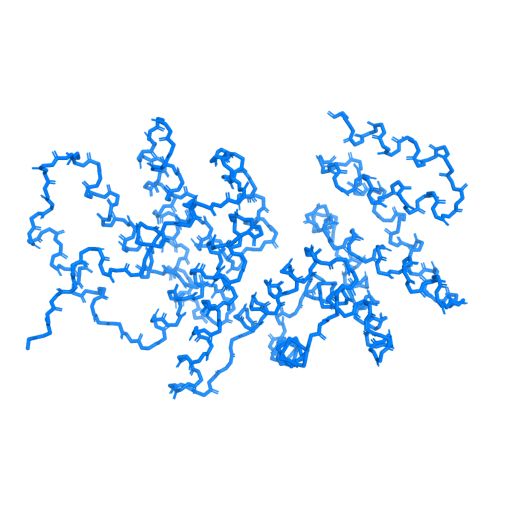 C CA . TYR A 1 277 ? -18.885 -0.109 14.239 1.00 92.00 277 TYR A CA 1
ATOM 2228 C C . TYR A 1 277 ? -18.996 -1.082 15.422 1.00 92.00 277 TYR A C 1
ATOM 2230 O O . TYR A 1 277 ? -20.085 -1.591 15.691 1.00 92.00 277 TYR A O 1
ATOM 2238 N N . LEU A 1 278 ? -17.900 -1.328 16.146 1.00 92.19 278 LEU A N 1
ATOM 2239 C CA . LEU A 1 278 ? -17.874 -2.230 17.302 1.00 92.19 278 LEU A CA 1
ATOM 2240 C C . LEU A 1 278 ? -18.755 -1.720 18.454 1.00 92.19 278 LEU A C 1
ATOM 2242 O O . LEU A 1 278 ? -19.451 -2.513 19.090 1.00 92.19 278 LEU A O 1
ATOM 2246 N N . LEU A 1 279 ? -18.792 -0.407 18.689 1.00 91.44 279 LEU A N 1
ATOM 2247 C CA . LEU A 1 279 ? -19.617 0.218 19.728 1.00 91.44 279 LEU A CA 1
ATOM 2248 C C . LEU A 1 279 ? -21.118 0.198 19.417 1.00 91.44 279 LEU A C 1
ATOM 2250 O O . LEU A 1 279 ? -21.929 0.151 20.333 1.00 91.44 279 LEU A O 1
ATOM 2254 N N . ARG A 1 280 ? -21.524 0.134 18.142 1.00 88.06 280 ARG A N 1
ATOM 2255 C CA . ARG A 1 280 ? -22.940 -0.119 17.796 1.00 88.06 280 ARG A CA 1
ATOM 2256 C C . ARG A 1 280 ? -23.416 -1.500 18.246 1.00 88.06 280 ARG A C 1
ATOM 2258 O O . ARG A 1 280 ? -24.615 -1.724 18.363 1.00 88.06 280 ARG A O 1
ATOM 2265 N N . LYS A 1 281 ? -22.483 -2.432 18.454 1.00 84.56 281 LYS A N 1
ATOM 2266 C CA . LYS A 1 281 ? -22.755 -3.820 18.844 1.00 84.56 281 LYS A CA 1
ATOM 2267 C C . LYS A 1 281 ? -22.368 -4.130 20.290 1.00 84.56 281 LYS A C 1
ATOM 2269 O O . LYS A 1 281 ? -22.657 -5.225 20.761 1.00 84.56 281 LYS A O 1
ATOM 2274 N N . SER A 1 282 ? -21.692 -3.213 20.980 1.00 82.56 282 SER A N 1
ATOM 2275 C CA . SER A 1 282 ? -21.170 -3.431 22.329 1.00 82.56 282 SER A CA 1
ATOM 2276 C C . SER A 1 282 ? -21.154 -2.137 23.140 1.00 82.56 282 SER A C 1
ATOM 2278 O O . SER A 1 282 ? -20.754 -1.086 22.654 1.00 82.56 282 SER A O 1
ATOM 2280 N N . ASN A 1 283 ? -21.517 -2.215 24.419 1.00 80.00 283 ASN A N 1
ATOM 2281 C CA . ASN A 1 283 ? -21.452 -1.080 25.347 1.00 80.00 283 ASN A CA 1
ATOM 2282 C C . ASN A 1 283 ? -20.125 -1.041 26.130 1.00 80.00 283 ASN A C 1
ATOM 2284 O O . ASN A 1 283 ? -20.108 -0.739 27.319 1.00 80.00 283 ASN A O 1
ATOM 2288 N N . SER A 1 284 ? -19.000 -1.360 25.481 1.00 88.62 284 SER A N 1
ATOM 2289 C CA . SER A 1 284 ? -17.693 -1.409 26.150 1.00 88.62 284 SER A CA 1
ATOM 2290 C C . SER A 1 284 ? -17.178 -0.010 26.505 1.00 88.62 284 SER A C 1
ATOM 2292 O O . SER A 1 284 ? -16.846 0.783 25.622 1.00 88.62 284 SER A O 1
ATOM 2294 N N . ASN A 1 285 ? -17.053 0.281 27.804 1.00 88.75 285 ASN A N 1
ATOM 2295 C CA . ASN A 1 285 ? -16.477 1.540 28.293 1.00 88.75 285 ASN A CA 1
ATOM 2296 C C . ASN A 1 285 ? -15.008 1.711 27.880 1.00 88.75 285 ASN A C 1
ATOM 2298 O O . ASN A 1 285 ? -14.592 2.825 27.572 1.00 88.75 285 ASN A O 1
ATOM 2302 N N . ASN A 1 286 ? -14.243 0.616 27.807 1.00 89.12 286 ASN A N 1
ATOM 2303 C CA . ASN A 1 286 ? -12.851 0.661 27.361 1.00 89.12 286 ASN A CA 1
ATOM 2304 C C . ASN A 1 286 ? -12.743 1.118 25.897 1.00 89.12 286 ASN A C 1
ATOM 2306 O O . ASN A 1 286 ? -11.960 2.007 25.574 1.00 89.12 286 ASN A O 1
ATOM 2310 N N . LEU A 1 287 ? -13.592 0.572 25.017 1.00 90.31 287 LEU A N 1
ATOM 2311 C CA . LEU A 1 287 ? -13.607 0.966 23.605 1.00 90.31 287 LEU A CA 1
ATOM 2312 C C . LEU A 1 287 ? -14.014 2.425 23.419 1.00 90.31 287 LEU A C 1
ATOM 2314 O O . LEU A 1 287 ? -13.422 3.118 22.596 1.00 90.31 287 LEU A O 1
ATOM 2318 N N . LYS A 1 288 ? -14.983 2.906 24.209 1.00 92.00 288 LYS A N 1
ATOM 2319 C CA . LYS A 1 288 ? -15.356 4.327 24.218 1.00 92.00 288 LYS A CA 1
ATOM 2320 C C . LYS A 1 288 ? -14.168 5.204 24.615 1.00 92.00 288 LYS A C 1
ATOM 2322 O O . LYS A 1 288 ? -13.898 6.184 23.930 1.00 92.00 288 LYS A O 1
ATOM 2327 N N . ALA A 1 289 ? -13.436 4.834 25.666 1.00 93.19 289 ALA A N 1
ATOM 2328 C CA . ALA A 1 289 ? -12.279 5.593 26.135 1.00 93.19 289 ALA A CA 1
ATOM 2329 C C . ALA A 1 289 ? -11.154 5.665 25.087 1.00 93.19 289 ALA A C 1
ATOM 2331 O O . ALA A 1 289 ? -10.657 6.754 24.805 1.00 93.19 289 ALA A O 1
ATOM 2332 N N . ILE A 1 290 ? -10.783 4.536 24.470 1.00 94.00 290 ILE A N 1
ATOM 2333 C CA . ILE A 1 290 ? -9.739 4.498 23.429 1.00 94.00 290 ILE A CA 1
ATOM 2334 C C . ILE A 1 290 ? -10.162 5.318 22.208 1.00 94.00 290 ILE A C 1
ATOM 2336 O O . ILE A 1 290 ? -9.390 6.141 21.722 1.00 94.00 290 ILE A O 1
ATOM 2340 N N . ARG A 1 291 ? -11.400 5.138 21.738 1.00 94.06 291 ARG A N 1
ATOM 2341 C CA . ARG A 1 291 ? -11.946 5.889 20.604 1.00 94.06 291 ARG A CA 1
ATOM 2342 C C . ARG A 1 291 ? -11.954 7.393 20.860 1.00 94.06 291 ARG A C 1
ATOM 2344 O O . ARG A 1 291 ? -11.544 8.141 19.985 1.00 94.06 291 ARG A O 1
ATOM 2351 N N . ASN A 1 292 ? -12.395 7.831 22.040 1.00 93.94 292 ASN A N 1
ATOM 2352 C CA . ASN A 1 292 ? -12.425 9.254 22.372 1.00 93.94 292 ASN A CA 1
ATOM 2353 C C . ASN A 1 292 ? -11.004 9.839 22.389 1.00 93.94 292 ASN A C 1
ATOM 2355 O O . ASN A 1 292 ? -10.782 10.890 21.806 1.00 93.94 292 ASN A O 1
ATOM 2359 N N . ARG A 1 293 ? -10.025 9.127 22.968 1.00 95.62 293 ARG A N 1
ATOM 2360 C CA . ARG A 1 293 ? -8.613 9.546 22.921 1.00 95.62 293 ARG A CA 1
ATOM 2361 C C . ARG A 1 293 ? -8.084 9.657 21.493 1.00 95.62 293 ARG A C 1
ATOM 2363 O O . ARG A 1 293 ? -7.406 10.625 21.186 1.00 95.62 293 ARG A O 1
ATOM 2370 N N . LEU A 1 294 ? -8.395 8.684 20.634 1.00 96.19 294 LEU A N 1
ATOM 2371 C CA . LEU A 1 294 ? -8.023 8.742 19.218 1.00 96.19 294 LEU A CA 1
ATOM 2372 C C . LEU A 1 294 ? -8.670 9.916 18.494 1.00 96.19 294 LEU A C 1
ATOM 2374 O O . LEU A 1 294 ? -8.030 10.499 17.633 1.00 96.19 294 LEU A O 1
ATOM 2378 N N . PHE A 1 295 ? -9.930 10.223 18.797 1.00 95.62 295 PHE A N 1
ATOM 2379 C CA . PHE A 1 295 ? -10.643 11.317 18.151 1.00 95.62 295 PHE A CA 1
ATOM 2380 C C . PHE A 1 295 ? -10.048 12.677 18.533 1.00 95.62 295 PHE A C 1
ATOM 2382 O O . PHE A 1 295 ? -9.811 13.491 17.648 1.00 95.62 295 PHE A O 1
ATOM 2389 N N . GLU A 1 296 ? -9.721 12.890 19.810 1.00 95.12 296 GLU A N 1
ATOM 2390 C CA . GLU A 1 296 ? -9.022 14.105 20.251 1.00 95.12 296 GLU A CA 1
ATOM 2391 C C . GLU A 1 296 ? -7.639 14.240 19.598 1.00 95.12 296 GLU A C 1
ATOM 2393 O O . GLU A 1 296 ? -7.338 15.270 19.005 1.00 95.12 296 GLU A O 1
ATOM 2398 N N . ASP A 1 297 ? -6.840 13.172 19.607 1.00 96.12 297 ASP A N 1
ATOM 2399 C CA . ASP A 1 297 ? -5.512 13.153 18.976 1.00 96.12 297 ASP A CA 1
ATOM 2400 C C . ASP A 1 297 ? -5.600 13.376 17.448 1.00 96.12 297 ASP A C 1
ATOM 2402 O O . ASP A 1 297 ? -4.765 14.053 16.853 1.00 96.12 297 ASP A O 1
ATOM 2406 N N . ALA A 1 298 ? -6.658 12.881 16.799 1.00 95.44 298 ALA A N 1
ATOM 2407 C CA . ALA A 1 298 ? -6.891 13.097 15.374 1.00 95.44 298 ALA A CA 1
ATOM 2408 C C . ALA A 1 298 ? -7.262 14.551 15.033 1.00 95.44 298 ALA A C 1
ATOM 2410 O O . ALA A 1 298 ? -6.910 15.020 13.950 1.00 95.44 298 ALA A O 1
ATOM 2411 N N . LYS A 1 299 ? -7.937 15.276 15.935 1.00 93.56 299 LYS A N 1
ATOM 2412 C CA . LYS A 1 299 ? -8.229 16.709 15.754 1.00 93.56 299 LYS A CA 1
ATOM 2413 C C . LYS A 1 299 ? -6.960 17.555 15.771 1.00 93.56 299 LYS A C 1
ATOM 2415 O O . LYS A 1 299 ? -6.851 18.499 14.996 1.00 93.56 299 LYS A O 1
ATOM 2420 N N . GLU A 1 300 ? -5.970 17.186 16.582 1.00 93.69 300 GLU A N 1
ATOM 2421 C CA . GLU A 1 300 ? -4.663 17.851 16.553 1.00 93.69 300 GLU A CA 1
ATOM 2422 C C . GLU A 1 300 ? -3.988 17.679 15.183 1.00 93.69 300 GLU A C 1
ATOM 2424 O O . GLU A 1 300 ? -3.491 18.648 14.609 1.00 93.69 300 GLU A O 1
ATOM 2429 N N . VAL A 1 301 ? -4.046 16.469 14.614 1.00 93.44 301 VAL A N 1
ATOM 2430 C CA . VAL A 1 301 ? -3.523 16.171 13.268 1.00 93.44 301 VAL A CA 1
ATOM 2431 C C . VAL A 1 301 ? -4.313 16.888 12.165 1.00 93.44 301 VAL A C 1
ATOM 2433 O O . VAL A 1 301 ? -3.735 17.260 11.144 1.00 93.44 301 VAL A O 1
ATOM 2436 N N . ALA A 1 302 ? -5.616 17.112 12.352 1.00 91.38 302 ALA A N 1
ATOM 2437 C CA . ALA A 1 302 ? -6.461 17.791 11.368 1.00 91.38 302 ALA A CA 1
ATOM 2438 C C . ALA A 1 302 ? -5.971 19.214 11.057 1.00 91.38 302 ALA A C 1
ATOM 2440 O O . ALA A 1 302 ? -6.028 19.629 9.905 1.00 91.38 302 ALA A O 1
ATOM 2441 N N . SER A 1 303 ? -5.380 19.907 12.040 1.00 88.06 303 SER A N 1
ATOM 2442 C CA . SER A 1 303 ? -4.865 21.279 11.887 1.00 88.06 303 SER A CA 1
ATOM 2443 C C . SER A 1 303 ? -3.773 21.458 10.821 1.00 88.06 303 SER A C 1
ATOM 2445 O O . SER A 1 303 ? -3.493 22.583 10.410 1.00 88.06 303 SER A O 1
ATOM 2447 N N . VAL A 1 304 ? -3.147 20.365 10.378 1.00 88.75 304 VAL A N 1
ATOM 2448 C CA . VAL A 1 304 ? -2.076 20.357 9.367 1.00 88.75 304 VAL A CA 1
ATOM 2449 C C . VAL A 1 304 ? -2.375 19.405 8.203 1.00 88.75 304 VAL A C 1
ATOM 2451 O O . VAL A 1 304 ? -1.498 19.107 7.393 1.00 88.75 304 VAL A O 1
ATOM 2454 N N . SER A 1 305 ? -3.604 18.889 8.128 1.00 87.06 305 SER A N 1
ATOM 2455 C CA . SER A 1 305 ? -4.025 17.914 7.124 1.00 87.06 305 SER A CA 1
ATOM 2456 C C . SER A 1 305 ? -4.663 18.587 5.913 1.00 87.06 305 SER A C 1
ATOM 2458 O O . SER A 1 305 ? -5.487 19.477 6.067 1.00 87.06 305 SER A O 1
ATOM 2460 N N . ASP A 1 306 ? -4.365 18.074 4.716 1.00 86.25 306 ASP A N 1
ATOM 2461 C CA . ASP A 1 306 ? -5.020 18.433 3.450 1.00 86.25 306 ASP A CA 1
ATOM 2462 C C . ASP A 1 306 ? -5.937 17.316 2.907 1.00 86.25 306 ASP A C 1
ATOM 2464 O O . ASP A 1 306 ? -6.362 17.382 1.758 1.00 86.25 306 ASP A O 1
ATOM 2468 N N . ASP A 1 307 ? -6.177 16.234 3.665 1.00 87.62 307 ASP A N 1
ATOM 2469 C CA . ASP A 1 307 ? -6.909 15.047 3.191 1.00 87.62 307 ASP A CA 1
ATOM 2470 C C . ASP A 1 307 ? -8.425 15.159 3.469 1.00 87.62 307 ASP A C 1
ATOM 2472 O O . ASP A 1 307 ? -8.855 14.927 4.605 1.00 87.62 307 ASP A O 1
ATOM 2476 N N . PRO A 1 308 ? -9.284 15.403 2.454 1.00 88.44 308 PRO A N 1
ATOM 2477 C CA . PRO A 1 308 ? -10.730 15.533 2.663 1.00 88.44 308 PRO A CA 1
ATOM 2478 C C . PRO A 1 308 ? -11.365 14.247 3.206 1.00 88.44 308 PRO A C 1
ATOM 2480 O O . PRO A 1 308 ? -12.387 14.270 3.896 1.00 88.44 308 PRO A O 1
ATOM 2483 N N . GLY A 1 309 ? -10.763 13.089 2.906 1.00 88.56 309 GLY A N 1
ATOM 2484 C CA . GLY A 1 309 ? -11.212 11.799 3.418 1.00 88.56 309 GLY A CA 1
ATOM 2485 C C . GLY A 1 309 ? -11.002 11.663 4.925 1.00 88.56 309 GLY A C 1
ATOM 2486 O O . GLY A 1 309 ? -11.790 10.980 5.584 1.00 88.56 309 GLY A O 1
ATOM 2487 N N . PHE A 1 310 ? -9.981 12.329 5.468 1.00 93.62 310 PHE A N 1
ATOM 2488 C CA . PHE A 1 310 ? -9.720 12.379 6.902 1.00 93.62 310 PHE A CA 1
ATOM 2489 C C . PHE A 1 310 ? -10.772 13.226 7.621 1.00 93.62 310 PHE A C 1
ATOM 2491 O O . PHE A 1 310 ? -11.446 12.713 8.517 1.00 93.62 310 PHE A O 1
ATOM 2498 N N . PHE A 1 311 ? -11.013 14.450 7.148 1.00 95.00 311 PHE A N 1
ATOM 2499 C CA . PHE A 1 311 ? -12.053 15.344 7.672 1.00 95.00 311 PHE A CA 1
ATOM 2500 C C . PHE A 1 311 ? -13.457 14.728 7.618 1.00 95.00 311 PHE A C 1
ATOM 2502 O O . PHE A 1 311 ? -14.203 14.765 8.600 1.00 95.00 311 PHE A O 1
ATOM 2509 N N . LEU A 1 312 ? -13.799 14.053 6.514 1.00 93.81 312 LEU A N 1
ATOM 2510 C CA . LEU A 1 312 ? -15.065 13.329 6.390 1.00 93.81 312 LEU A CA 1
ATOM 2511 C C . LEU A 1 312 ? -15.229 12.247 7.470 1.00 93.81 312 LEU A C 1
ATOM 2513 O O . LEU A 1 312 ? -16.342 12.001 7.941 1.00 93.81 312 LEU A O 1
ATOM 2517 N N . GLU A 1 313 ? -14.154 11.551 7.840 1.00 94.69 313 GLU A N 1
ATOM 2518 C CA . GLU A 1 313 ? -14.224 10.525 8.879 1.00 94.69 313 GLU A CA 1
ATOM 2519 C C . GLU A 1 313 ? -14.330 11.131 10.284 1.00 94.69 313 GLU A C 1
ATOM 2521 O O . GLU A 1 313 ? -15.118 10.625 11.088 1.00 94.69 313 GLU A O 1
ATOM 2526 N N . LEU A 1 314 ? -13.632 12.240 10.553 1.00 95.25 314 LEU A N 1
ATOM 2527 C CA . LEU A 1 314 ? -13.759 12.992 11.807 1.00 95.25 314 LEU A CA 1
ATOM 2528 C C . LEU A 1 314 ? -15.174 13.548 11.993 1.00 95.25 314 LEU A C 1
ATOM 2530 O O . LEU A 1 314 ? -15.767 13.368 13.055 1.00 95.25 314 LEU A O 1
ATOM 2534 N N . SER A 1 315 ? -15.765 14.119 10.943 1.00 95.31 315 SER A N 1
ATOM 2535 C CA . SER A 1 315 ? -17.149 14.602 10.964 1.00 95.31 315 SER A CA 1
ATOM 2536 C C . SER A 1 315 ? -18.148 13.492 11.317 1.00 95.31 315 SER A C 1
ATOM 2538 O O . SER A 1 315 ? -19.022 13.665 12.172 1.00 95.31 315 SER A O 1
ATOM 2540 N N . LYS A 1 316 ? -18.001 12.300 10.719 1.00 94.44 316 LYS A N 1
ATOM 2541 C CA . LYS A 1 316 ? -18.849 11.142 11.059 1.00 94.44 316 LYS A CA 1
ATOM 2542 C C . LYS A 1 316 ? -18.683 10.721 12.513 1.00 94.44 316 LYS A C 1
ATOM 2544 O O . LYS A 1 316 ? -19.648 10.240 13.113 1.00 94.44 316 LYS A O 1
ATOM 2549 N N . GLU A 1 317 ? -17.479 10.848 13.062 1.00 93.38 317 GLU A N 1
ATOM 2550 C CA . GLU A 1 317 ? -17.214 10.525 14.458 1.00 93.38 317 GLU A CA 1
ATOM 2551 C C . GLU A 1 317 ? -17.864 11.537 15.409 1.00 93.38 317 GLU A C 1
ATOM 2553 O O . GLU A 1 317 ? -18.611 11.111 16.297 1.00 93.38 317 GLU A O 1
ATOM 2558 N N . ALA A 1 318 ? -17.689 12.840 15.159 1.00 92.75 318 ALA A N 1
ATOM 2559 C CA . ALA A 1 318 ? -18.350 13.925 15.887 1.00 92.75 318 ALA A CA 1
ATOM 2560 C C . ALA A 1 318 ? -19.875 13.742 15.893 1.00 92.75 318 ALA A C 1
ATOM 2562 O O . ALA A 1 318 ? -20.511 13.701 16.951 1.00 92.75 318 ALA A O 1
ATOM 2563 N N . LEU A 1 319 ? -20.461 13.491 14.716 1.00 93.12 319 LEU A N 1
ATOM 2564 C CA . LEU A 1 319 ? -21.893 13.237 14.572 1.00 93.12 319 LEU A CA 1
ATOM 2565 C C . LEU A 1 319 ? -22.339 11.998 15.360 1.00 93.12 319 LEU A C 1
ATOM 2567 O O . LEU A 1 319 ? -23.390 12.019 16.000 1.00 93.12 319 LEU A O 1
ATOM 2571 N N . SER A 1 320 ? -21.545 10.922 15.351 1.00 87.88 320 SER A N 1
ATOM 2572 C CA . SER A 1 320 ? -21.863 9.700 16.102 1.00 87.88 320 SER A CA 1
ATOM 2573 C C . SER A 1 320 ? -21.819 9.883 17.621 1.00 87.88 320 SER A C 1
ATOM 2575 O O . SER A 1 320 ? -22.448 9.111 18.344 1.00 87.88 320 SER A O 1
ATOM 2577 N N . SER A 1 321 ? -21.106 10.908 18.089 1.00 86.19 321 SER A N 1
ATOM 2578 C CA . SER A 1 321 ? -21.027 11.303 19.496 1.00 86.19 321 SER A CA 1
ATOM 2579 C C . SER A 1 321 ? -22.020 12.420 19.859 1.00 86.19 321 SER A C 1
ATOM 2581 O O . SER A 1 321 ? -22.089 12.815 21.017 1.00 86.19 321 SER A O 1
ATOM 2583 N N . GLY A 1 322 ? -22.843 12.879 18.905 1.00 88.31 322 GLY A N 1
ATOM 2584 C CA . GLY A 1 322 ? -23.879 13.896 19.120 1.00 88.31 322 GLY A CA 1
ATOM 2585 C C . GLY A 1 322 ? -23.418 15.344 18.917 1.00 88.31 322 GLY A C 1
ATOM 2586 O O . GLY A 1 322 ? -24.205 16.263 19.135 1.00 88.31 322 GLY A O 1
ATOM 2587 N N . HIS A 1 323 ? -22.184 15.568 18.460 1.00 92.38 323 HIS A N 1
ATOM 2588 C CA . HIS A 1 323 ? -21.604 16.897 18.246 1.00 92.38 323 HIS A CA 1
ATOM 2589 C C . HIS A 1 323 ? -21.881 17.384 16.818 1.00 92.38 323 HIS A C 1
ATOM 2591 O O . HIS A 1 323 ? -21.026 17.330 15.937 1.00 92.38 323 HIS A O 1
ATOM 2597 N N . ARG A 1 324 ? -23.124 17.812 16.559 1.00 93.19 324 ARG A N 1
ATOM 2598 C CA . ARG A 1 324 ? -23.571 18.182 15.203 1.00 93.19 324 ARG A CA 1
ATOM 2599 C C . ARG A 1 324 ? -22.849 19.409 14.638 1.00 93.19 324 ARG A C 1
ATOM 2601 O O . ARG A 1 324 ? -22.547 19.409 13.453 1.00 93.19 324 ARG A O 1
ATOM 2608 N N . GLU A 1 325 ? -22.607 20.429 15.455 1.00 94.75 325 GLU A N 1
ATOM 2609 C CA . GLU A 1 325 ? -21.931 21.662 15.023 1.00 94.75 325 GLU A CA 1
ATOM 2610 C C . GLU A 1 325 ? -20.463 21.392 14.665 1.00 94.75 325 GLU A C 1
ATOM 2612 O O . GLU A 1 325 ? -20.043 21.714 13.559 1.00 94.75 325 GLU A O 1
ATOM 2617 N N . GLU A 1 326 ? -19.731 20.676 15.527 1.00 94.62 326 GLU A N 1
ATOM 2618 C CA . GLU A 1 326 ? -18.354 20.220 15.259 1.00 94.62 326 GLU A CA 1
ATOM 2619 C C . GLU A 1 326 ? -18.284 19.364 13.981 1.00 94.62 326 GLU A C 1
ATOM 2621 O O . GLU A 1 326 ? -17.378 19.514 13.167 1.00 94.62 326 GLU A O 1
ATOM 2626 N N . ALA A 1 327 ? -19.283 18.504 13.746 1.00 94.06 327 ALA A N 1
ATOM 2627 C CA . ALA A 1 327 ? -19.351 17.701 12.529 1.00 94.06 327 ALA A CA 1
ATOM 2628 C C . ALA A 1 327 ? -19.519 18.537 11.248 1.00 94.06 327 ALA A C 1
ATOM 2630 O O . ALA A 1 327 ? -19.026 18.116 10.201 1.00 94.06 327 ALA A O 1
ATOM 2631 N N . VAL A 1 328 ? -20.233 19.668 11.306 1.00 94.19 328 VAL A N 1
ATOM 2632 C CA . VAL A 1 328 ? -20.384 20.593 10.170 1.00 94.19 328 VAL A CA 1
ATOM 2633 C C . VAL A 1 328 ? -19.083 21.350 9.941 1.00 94.19 328 VAL A C 1
ATOM 2635 O O . VAL A 1 328 ? -18.590 21.334 8.818 1.00 94.19 328 VAL A O 1
ATOM 2638 N N . GLN A 1 329 ? -18.485 21.898 11.001 1.00 93.88 329 GLN A N 1
ATOM 2639 C CA . GLN A 1 329 ? -17.209 22.609 10.918 1.00 93.88 329 GLN A CA 1
ATOM 2640 C C . GLN A 1 329 ? -16.115 21.738 10.279 1.00 93.88 329 GLN A C 1
ATOM 2642 O O . GLN A 1 329 ? -15.462 22.159 9.333 1.00 93.88 329 GLN A O 1
ATOM 2647 N N . LEU A 1 330 ? -15.981 20.480 10.714 1.00 93.31 330 LEU A N 1
ATOM 2648 C CA . LEU A 1 330 ? -15.013 19.539 10.136 1.00 93.31 330 LEU A CA 1
ATOM 2649 C C . LEU A 1 330 ? -15.261 19.259 8.643 1.00 93.31 330 LEU A C 1
ATOM 2651 O O . LEU A 1 330 ? -14.321 18.946 7.920 1.00 93.31 330 LEU A O 1
ATOM 2655 N N . LEU A 1 331 ? -16.509 19.323 8.162 1.00 92.06 331 LEU A N 1
ATOM 2656 C CA . LEU A 1 331 ? -16.802 19.164 6.730 1.00 92.06 331 LEU A CA 1
ATOM 2657 C C . LEU A 1 331 ? -16.459 20.411 5.925 1.00 92.06 331 LEU A C 1
ATOM 2659 O O . LEU A 1 331 ? -16.080 20.265 4.766 1.00 92.06 331 LEU A O 1
ATOM 2663 N N . GLU A 1 332 ? -16.639 21.594 6.507 1.00 91.56 332 GLU A N 1
ATOM 2664 C CA . GLU A 1 332 ? -16.274 22.871 5.893 1.00 91.56 332 GLU A CA 1
ATOM 2665 C C . GLU A 1 332 ? -14.750 22.972 5.765 1.00 91.56 332 GLU A C 1
ATOM 2667 O O . GLU A 1 332 ? -14.256 23.185 4.662 1.00 91.56 332 GLU A O 1
ATOM 2672 N N . GLU A 1 333 ? -14.008 22.660 6.833 1.00 89.19 333 GLU A N 1
ATOM 2673 C CA . GLU A 1 333 ? -12.537 22.611 6.827 1.00 89.19 333 GLU A CA 1
ATOM 2674 C C . GLU A 1 333 ? -11.981 21.626 5.783 1.00 89.19 333 GLU A C 1
ATOM 2676 O O . GLU A 1 333 ? -10.965 21.891 5.156 1.00 89.19 333 GLU A O 1
ATOM 2681 N N . GLY A 1 334 ? -12.656 20.494 5.548 1.00 83.12 334 GLY A N 1
ATOM 2682 C CA . GLY A 1 334 ? -12.230 19.510 4.545 1.00 83.12 334 GLY A CA 1
ATOM 2683 C C . GLY A 1 334 ? -12.562 19.860 3.087 1.00 83.12 334 GLY A C 1
ATOM 2684 O O . GLY A 1 334 ? -12.260 19.052 2.203 1.00 83.12 334 GLY A O 1
ATOM 2685 N N . GLN A 1 335 ? -13.252 20.977 2.833 1.00 82.69 335 GLN A N 1
ATOM 2686 C CA . GLN A 1 335 ? -13.604 21.461 1.489 1.00 82.69 335 GLN A CA 1
ATOM 2687 C C . GLN A 1 335 ? -12.713 22.608 0.999 1.00 82.69 335 GLN A C 1
ATOM 2689 O O . GLN A 1 335 ? -12.706 22.869 -0.208 1.00 82.69 335 GLN A O 1
ATOM 2694 N N . GLU A 1 336 ? -12.014 23.278 1.916 1.00 59.53 336 GLU A N 1
ATOM 2695 C CA . GLU A 1 336 ? -10.979 24.282 1.634 1.00 59.53 336 GLU A CA 1
ATOM 2696 C C . GLU A 1 336 ? -9.685 23.619 1.139 1.00 59.53 336 GLU A C 1
ATOM 2698 O O . GLU A 1 336 ? -9.051 24.206 0.226 1.00 59.53 336 GLU A O 1
#

Radius of gyration: 21.67 Å; chains: 1; bounding box: 49×48×65 Å

Organism: NCBI:txid282301

pLDDT: mean 90.1, std 9.16, range [31.62, 98.31]

InterPro domains:
  IPR011990 Tetratricopeptide-like helical domain superfamily [G3DSA:1.25.40.10] (2-94)

Secondary structure (DSSP, 8-state):
-PPPPPGGGSSSHHHH-TTTT-S---HHHHHHHHHHHHHH-GGGHHHHHHHHHHHHHHSSS--HHHHHHHHHHHHHHHHHHHHTT-TTTS---HHHHHHHHHHHHHHHT-TT-PPPGGGTHHHHHHHHS--HHHHHHHHHHHHHHHHTT-HHHHHHHHHHHHHHHHHHHHHH----HHHHHHHHHHHHHHHTTSTT----HHHHHHHHHHHHHHHHHT---HHHHHHHHHHHTT-GGGHHHHHHHHHHHHHHHHTS-HHHHHHTHHHHHHHHHHHHHHHTT---HHHHHHHHHHHHHHHHHHTT---HHHHHHHHHHHHHTT-HHHHHHHHHHTT-

Sequence (336 aa):
MTSLQSLDQLECHFTWKPDDNCTNSNIDEVIEKTKKKITREPHKKAAYLATIAYLYTRRRVKKFDLAKKHLDEALEIDAQIQQDSQEDCMVSSELVIRADMLHLKQLSRGKGRPLRPEELETDMQRLNELDPNSKARAFAAKGVAFDCFGPMKYAIGASAFAEASRILLDHSKACNFYWLYGEAYLRARCDRQTANKHADRVQLDLWRRAKDVGEKKGLTTATFYANYAEAILHNYRYSSLCQGLAEKAANLLLGMDKEQKEQSQVVYIICLKVFRYLLRKSNSNNLKAIRNRLFEDAKEVASVSDDPGFFLELSKEALSSGHREEAVQLLEEGQE